Protein AF-A0AAD8XZI6-F1 (afdb_monomer_lite)

Secondary structure (DSSP, 8-state):
--------SSSSSSSSSSSTTSSHHHHHHHHHHHHHHHHHHHHHHHHHHHTTTS------TT-----HHHHHHHHHHHHHHHHHHTT-SSHHHHHHHHHHHHHHH-HHIIIIIHHHHHHHHHHHHHHHHHTT-HHHHHHHHHHHHHHHHHIIIIIS---SS--HHHHHHHHT--HHHHHHHHHTTS----

Organism: NCBI:txid267567

Structure (mmCIF, N/CA/C/O backbone):
data_AF-A0AAD8XZI6-F1
#
_entry.id   AF-A0AAD8XZI6-F1
#
loop_
_atom_site.group_PDB
_atom_site.id
_atom_site.type_symbol
_atom_site.label_atom_id
_atom_site.label_alt_id
_atom_site.label_comp_id
_atom_site.label_asym_id
_atom_site.label_entity_id
_atom_site.label_seq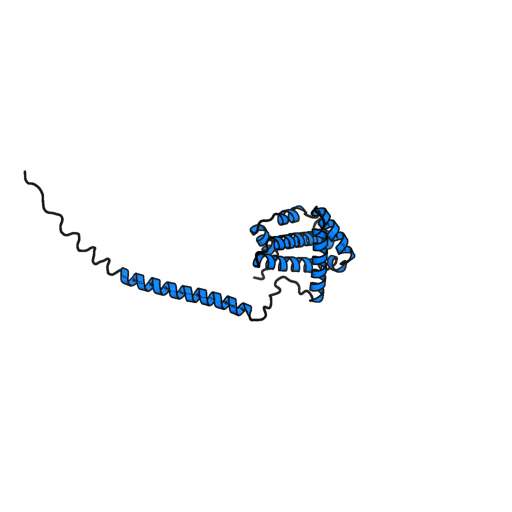_id
_atom_site.pdbx_PDB_ins_code
_atom_site.Cartn_x
_atom_site.Cartn_y
_atom_site.Cartn_z
_atom_site.occupancy
_atom_site.B_iso_or_equiv
_atom_site.auth_seq_id
_atom_site.auth_comp_id
_atom_site.auth_asym_id
_atom_site.auth_atom_id
_atom_site.pdbx_PDB_model_num
ATOM 1 N N . MET A 1 1 ? 65.478 -61.655 -53.669 1.00 42.12 1 MET A N 1
ATOM 2 C CA . MET A 1 1 ? 64.534 -61.055 -52.698 1.00 42.12 1 MET A CA 1
ATOM 3 C C . MET A 1 1 ? 63.296 -60.546 -53.439 1.00 42.12 1 MET A C 1
ATOM 5 O O . MET A 1 1 ? 63.442 -59.610 -54.215 1.00 42.12 1 MET A O 1
ATOM 9 N N . PRO A 1 2 ? 62.110 -61.169 -53.294 1.00 42.59 2 PRO A N 1
ATOM 10 C CA . PRO A 1 2 ? 60.911 -60.796 -54.051 1.00 42.59 2 PRO A CA 1
ATOM 11 C C . PRO A 1 2 ? 60.072 -59.729 -53.325 1.00 42.59 2 PRO A C 1
ATOM 13 O O . PRO A 1 2 ? 59.727 -59.883 -52.154 1.00 42.59 2 PRO A O 1
ATOM 16 N N . SER A 1 3 ? 59.729 -58.653 -54.038 1.00 48.84 3 SER A N 1
ATOM 17 C CA . SER A 1 3 ? 59.005 -57.483 -53.524 1.00 48.84 3 SER A CA 1
ATOM 18 C C . SER A 1 3 ? 57.479 -57.656 -53.610 1.00 48.84 3 SER A C 1
ATOM 20 O O . SER A 1 3 ? 56.924 -57.975 -54.662 1.00 48.84 3 SER A O 1
ATOM 22 N N . ARG A 1 4 ? 56.795 -57.452 -52.475 1.00 50.19 4 ARG A N 1
ATOM 23 C CA . ARG A 1 4 ? 55.344 -57.605 -52.270 1.00 50.19 4 ARG A CA 1
ATOM 24 C C . ARG A 1 4 ? 54.555 -56.433 -52.877 1.00 50.19 4 ARG A C 1
ATOM 26 O O . ARG A 1 4 ? 54.491 -55.355 -52.295 1.00 50.19 4 ARG A O 1
ATOM 33 N N . LYS A 1 5 ? 53.842 -56.665 -53.983 1.00 55.94 5 LYS A N 1
ATOM 34 C CA . LYS A 1 5 ? 52.712 -55.833 -54.445 1.00 55.94 5 LYS A CA 1
ATOM 35 C C . LYS A 1 5 ? 51.570 -56.747 -54.880 1.00 55.94 5 LYS A C 1
ATOM 37 O O . LYS A 1 5 ? 51.722 -57.408 -55.899 1.00 55.94 5 LYS A O 1
ATOM 42 N N . LYS A 1 6 ? 50.464 -56.768 -54.118 1.00 52.91 6 LYS A N 1
ATOM 43 C CA . LYS A 1 6 ? 49.061 -57.066 -54.522 1.00 52.91 6 LYS A CA 1
ATOM 44 C C . LYS A 1 6 ? 48.236 -57.509 -53.301 1.00 52.91 6 LYS A C 1
ATOM 46 O O . LYS A 1 6 ? 48.146 -58.694 -53.024 1.00 52.91 6 LYS A O 1
ATOM 51 N N . ALA A 1 7 ? 47.627 -56.563 -52.581 1.00 51.91 7 ALA A N 1
ATOM 52 C CA . ALA A 1 7 ? 46.513 -56.829 -51.652 1.00 51.91 7 ALA A CA 1
ATOM 53 C C . ALA A 1 7 ? 45.869 -55.508 -51.185 1.00 51.91 7 ALA A C 1
ATOM 55 O O . ALA A 1 7 ? 45.990 -55.122 -50.027 1.00 51.91 7 ALA A O 1
ATOM 56 N N . LYS A 1 8 ? 45.248 -54.734 -52.086 1.00 53.38 8 LYS A N 1
ATOM 57 C CA . LYS A 1 8 ? 44.539 -53.500 -51.677 1.00 53.38 8 LYS A CA 1
ATOM 58 C C . LYS A 1 8 ? 43.379 -53.109 -52.596 1.00 53.38 8 LYS A C 1
ATOM 60 O O . LYS A 1 8 ? 43.144 -51.936 -52.855 1.00 53.38 8 LYS A O 1
ATOM 65 N N . GLY A 1 9 ? 42.638 -54.095 -53.093 1.00 51.28 9 GLY A N 1
ATOM 66 C CA . GLY A 1 9 ? 41.464 -53.859 -53.931 1.00 51.28 9 GLY A CA 1
ATOM 67 C C . GLY A 1 9 ? 40.428 -54.949 -53.727 1.00 51.28 9 GLY A C 1
ATOM 68 O O . GLY A 1 9 ? 40.477 -55.933 -54.449 1.00 51.28 9 GLY A O 1
ATOM 69 N N . ARG A 1 10 ? 39.554 -54.792 -52.719 1.00 52.50 10 ARG A N 1
ATOM 70 C CA . ARG A 1 10 ? 38.243 -55.484 -52.592 1.00 52.50 10 ARG A CA 1
ATOM 71 C C . ARG A 1 10 ? 37.419 -55.129 -51.338 1.00 52.50 10 ARG A C 1
ATOM 73 O O . ARG A 1 10 ? 36.337 -55.665 -51.185 1.00 52.50 10 ARG A O 1
ATOM 80 N N . ALA A 1 11 ? 37.847 -54.186 -50.489 1.00 50.16 11 ALA A N 1
ATOM 81 C CA . ALA A 1 11 ? 37.100 -53.804 -49.274 1.00 50.16 11 ALA A CA 1
ATOM 82 C C . ALA A 1 11 ? 36.341 -52.455 -49.353 1.00 50.16 11 ALA A C 1
ATOM 84 O O . ALA A 1 11 ? 35.849 -51.970 -48.343 1.00 50.16 11 ALA A O 1
ATOM 85 N N . ARG A 1 12 ? 36.244 -51.808 -50.527 1.00 51.59 12 ARG A N 1
ATOM 86 C CA . ARG A 1 12 ? 35.660 -50.449 -50.661 1.00 51.59 12 ARG A CA 1
ATOM 87 C C . ARG A 1 12 ? 34.335 -50.353 -51.432 1.00 51.59 12 ARG A C 1
ATOM 89 O O . ARG A 1 12 ? 33.899 -49.242 -51.707 1.00 51.59 12 ARG A O 1
ATOM 96 N N . ARG A 1 13 ? 33.678 -51.469 -51.770 1.00 50.19 13 ARG A N 1
ATOM 97 C CA . ARG A 1 13 ? 32.396 -51.440 -52.511 1.00 50.19 13 ARG A CA 1
ATOM 98 C C . ARG A 1 13 ? 31.132 -51.784 -51.708 1.00 50.19 13 ARG A C 1
ATOM 100 O O . ARG A 1 13 ? 30.062 -51.501 -52.210 1.00 50.19 13 ARG A O 1
ATOM 107 N N . ALA A 1 14 ? 31.220 -52.253 -50.460 1.00 48.84 14 ALA A N 1
ATOM 108 C CA . ALA A 1 14 ? 30.028 -52.607 -49.664 1.00 48.84 14 ALA A CA 1
ATOM 109 C C . ALA A 1 14 ? 29.541 -51.519 -48.676 1.00 48.84 14 ALA A C 1
ATOM 111 O O . ALA A 1 14 ? 28.465 -51.641 -48.109 1.00 48.84 14 ALA A O 1
ATOM 112 N N . VAL A 1 15 ? 30.296 -50.432 -48.465 1.00 47.88 15 VAL A N 1
ATOM 113 C CA . VAL A 1 15 ? 29.930 -49.375 -47.489 1.00 47.88 15 VAL A CA 1
ATOM 114 C C . VAL A 1 15 ? 29.110 -48.239 -48.124 1.00 47.88 15 VAL A C 1
ATOM 116 O O . VAL A 1 15 ? 28.460 -47.475 -47.416 1.00 47.88 15 VAL A O 1
ATOM 119 N N . LYS A 1 16 ? 29.094 -48.119 -49.460 1.00 49.75 16 LYS A N 1
ATOM 120 C CA . LYS A 1 16 ? 28.373 -47.034 -50.152 1.00 49.75 16 LYS A CA 1
ATOM 121 C C . LYS A 1 16 ? 26.883 -47.311 -50.396 1.00 49.75 16 LYS A C 1
ATOM 123 O O . LYS A 1 16 ? 26.133 -46.351 -50.492 1.00 49.75 16 LYS A O 1
ATOM 128 N N . GLU A 1 17 ? 26.436 -48.566 -50.415 1.00 44.81 17 GLU A N 1
ATOM 129 C CA . GLU A 1 17 ? 25.013 -48.897 -50.636 1.00 44.81 17 GLU A CA 1
ATOM 130 C C . GLU A 1 17 ? 24.173 -48.930 -49.347 1.00 44.81 17 GLU A C 1
ATOM 132 O O . GLU A 1 17 ? 22.955 -48.803 -49.407 1.00 44.81 17 GLU A O 1
ATOM 137 N N . ALA A 1 18 ? 24.797 -48.987 -48.164 1.00 47.28 18 ALA A N 1
ATOM 138 C CA . ALA A 1 18 ? 24.087 -48.901 -46.881 1.00 47.28 18 ALA A CA 1
ATOM 139 C C . ALA A 1 18 ? 23.805 -47.455 -46.415 1.00 47.28 18 ALA A C 1
ATOM 141 O O . ALA A 1 18 ? 23.049 -47.258 -45.466 1.00 47.28 18 ALA A O 1
ATOM 142 N N . LYS A 1 19 ? 24.395 -46.437 -47.063 1.00 47.44 19 LYS A N 1
ATOM 143 C CA . LYS A 1 19 ? 24.161 -45.018 -46.727 1.00 47.44 19 LYS A CA 1
ATOM 144 C C . LYS A 1 19 ? 23.029 -44.360 -47.521 1.00 47.44 19 LYS A C 1
ATOM 146 O O . LYS A 1 19 ? 22.446 -43.414 -47.017 1.00 47.44 19 LYS A O 1
ATOM 151 N N . ALA A 1 20 ? 22.658 -44.890 -48.686 1.00 45.12 20 ALA A N 1
ATOM 152 C CA . ALA A 1 20 ? 21.605 -44.301 -49.521 1.00 45.12 20 ALA A CA 1
ATOM 153 C C . ALA A 1 20 ? 20.168 -44.655 -49.078 1.00 45.12 20 ALA A C 1
ATOM 155 O O . ALA A 1 20 ? 19.227 -44.026 -49.534 1.00 45.12 20 ALA A O 1
ATOM 156 N N . LYS A 1 21 ? 19.978 -45.628 -48.172 1.00 44.94 21 LYS A N 1
ATOM 157 C CA . LYS A 1 21 ? 18.647 -46.010 -47.647 1.00 44.94 21 LYS A CA 1
ATOM 158 C C . LYS A 1 21 ? 18.281 -45.388 -46.292 1.00 44.94 21 LYS A C 1
ATOM 160 O O . LYS A 1 21 ? 17.228 -45.703 -45.758 1.00 44.94 21 LYS A O 1
ATOM 165 N N . LYS A 1 22 ? 19.139 -44.542 -45.706 1.00 42.78 22 LYS A N 1
ATOM 166 C CA . LYS A 1 22 ? 18.869 -43.868 -44.417 1.00 42.78 22 LYS A CA 1
ATOM 167 C C . LYS A 1 22 ? 18.558 -42.373 -44.534 1.00 42.78 22 LYS A C 1
ATOM 169 O O . LYS A 1 22 ? 18.168 -41.779 -43.538 1.00 42.78 22 LYS A O 1
ATOM 174 N N . GLU A 1 23 ? 18.724 -41.771 -45.711 1.00 41.78 23 GLU A N 1
ATOM 175 C CA . GLU A 1 23 ? 18.473 -40.334 -45.911 1.00 41.78 23 GLU A CA 1
ATOM 176 C C . GLU A 1 23 ? 17.043 -40.019 -46.377 1.00 41.78 23 GLU A C 1
ATOM 178 O O . GLU A 1 23 ? 16.564 -38.920 -46.116 1.00 41.78 23 GLU A O 1
ATOM 183 N N . GLU A 1 24 ? 16.310 -40.976 -46.958 1.00 42.81 24 GLU A N 1
ATOM 184 C CA . GLU A 1 24 ? 14.906 -40.760 -47.356 1.00 42.81 24 GLU A CA 1
ATOM 185 C C . GLU A 1 24 ? 13.929 -40.758 -46.167 1.00 42.81 24 GLU A C 1
ATOM 187 O O . GLU A 1 24 ? 12.954 -40.018 -46.190 1.00 42.81 24 GLU A O 1
ATOM 192 N N . ASP A 1 25 ? 14.224 -41.491 -45.089 1.00 41.84 25 ASP A N 1
ATOM 193 C CA . ASP A 1 25 ? 13.371 -41.539 -43.884 1.00 41.84 25 ASP A CA 1
ATOM 194 C C . ASP A 1 25 ? 13.609 -40.356 -42.925 1.00 41.84 25 ASP A C 1
ATOM 196 O O . ASP A 1 25 ? 12.802 -40.078 -42.041 1.00 41.84 25 ASP A O 1
ATOM 200 N N . SER A 1 26 ? 14.723 -39.631 -43.079 1.00 43.28 26 SER A N 1
ATOM 201 C CA . SER A 1 26 ? 15.054 -38.486 -42.221 1.00 43.28 26 SER A CA 1
ATOM 202 C C . SER A 1 26 ? 14.401 -37.188 -42.695 1.00 43.28 26 SER A C 1
ATOM 204 O O . SER A 1 26 ? 14.163 -36.302 -41.876 1.00 43.28 26 SER A O 1
ATOM 206 N N . HIS A 1 27 ? 14.130 -37.040 -43.994 1.00 44.12 27 HIS A N 1
ATOM 207 C CA . HIS A 1 27 ? 13.624 -35.778 -44.540 1.00 44.12 27 HIS A CA 1
ATOM 208 C C . HIS A 1 27 ? 12.107 -35.615 -44.362 1.00 44.12 27 HIS A C 1
ATOM 210 O O . HIS A 1 27 ? 11.623 -34.500 -44.167 1.00 44.12 27 HIS A O 1
ATOM 216 N N . THR A 1 28 ? 11.361 -36.720 -44.338 1.00 43.47 28 THR A N 1
ATOM 217 C CA . THR A 1 28 ? 9.909 -36.756 -44.092 1.00 43.47 28 THR A CA 1
ATOM 218 C C . THR A 1 28 ? 9.550 -36.507 -42.625 1.00 43.47 28 THR A C 1
ATOM 220 O O . THR A 1 28 ? 8.516 -35.906 -42.341 1.00 43.47 28 THR A O 1
ATOM 223 N N . VAL A 1 29 ? 10.405 -36.914 -41.680 1.00 46.34 29 VAL A N 1
ATOM 224 C CA . VAL A 1 29 ? 10.152 -36.744 -40.236 1.00 46.34 29 VAL A CA 1
ATOM 225 C C . VAL A 1 29 ? 10.380 -35.298 -39.778 1.00 46.34 29 VAL A C 1
ATOM 227 O O . VAL A 1 29 ? 9.642 -34.809 -38.926 1.00 46.34 29 VAL A O 1
ATOM 230 N N . VAL A 1 30 ? 11.342 -34.580 -40.371 1.00 45.47 30 VAL A N 1
ATOM 231 C CA . VAL A 1 30 ? 11.613 -33.168 -40.033 1.00 45.47 30 VAL A CA 1
ATOM 232 C C . VAL A 1 30 ? 10.508 -32.247 -40.566 1.00 45.47 30 VAL A C 1
ATOM 234 O O . VAL A 1 30 ? 10.024 -31.394 -39.828 1.00 45.47 30 VAL A O 1
ATOM 237 N N . ALA A 1 31 ? 10.011 -32.481 -41.786 1.00 46.38 31 ALA A N 1
ATOM 238 C CA . ALA A 1 31 ? 8.909 -31.695 -42.352 1.00 46.38 31 ALA A CA 1
ATOM 239 C C . ALA A 1 31 ? 7.576 -31.877 -41.589 1.00 46.38 31 ALA A C 1
ATOM 241 O O . ALA A 1 31 ? 6.784 -30.943 -41.481 1.00 46.38 31 ALA A O 1
ATOM 242 N N . ALA A 1 32 ? 7.333 -33.065 -41.021 1.00 47.75 32 ALA A N 1
ATOM 243 C CA . ALA A 1 32 ? 6.137 -33.343 -40.222 1.00 47.75 32 ALA A CA 1
ATOM 244 C C . ALA A 1 32 ? 6.206 -32.787 -38.783 1.00 47.75 32 ALA A C 1
ATOM 246 O O . ALA A 1 32 ? 5.164 -32.607 -38.146 1.00 47.75 32 ALA A O 1
ATOM 247 N N . ALA A 1 33 ? 7.408 -32.532 -38.255 1.00 47.66 33 ALA A N 1
ATOM 248 C CA . ALA A 1 33 ? 7.602 -31.956 -36.925 1.00 47.66 33 ALA A CA 1
ATOM 249 C C . ALA A 1 33 ? 7.381 -30.432 -36.919 1.00 47.66 33 ALA A C 1
ATOM 251 O O . ALA A 1 33 ? 6.687 -29.938 -36.029 1.00 47.66 33 ALA A O 1
ATOM 252 N N . ASP A 1 34 ? 7.863 -29.718 -37.943 1.00 45.72 34 ASP A N 1
ATOM 253 C CA . ASP A 1 34 ? 7.672 -28.263 -38.073 1.00 45.72 34 ASP A CA 1
ATOM 254 C C . ASP A 1 34 ? 6.189 -27.881 -38.230 1.00 45.72 34 ASP A C 1
ATOM 256 O O . ASP A 1 34 ? 5.693 -26.997 -37.530 1.00 45.72 34 ASP A O 1
ATOM 260 N N . GLN A 1 35 ? 5.420 -28.627 -39.035 1.00 50.88 35 GLN A N 1
ATOM 261 C CA . GLN A 1 35 ? 3.983 -28.359 -39.217 1.00 50.88 35 GLN A CA 1
ATOM 262 C C . GLN A 1 35 ? 3.148 -28.549 -37.939 1.00 50.88 35 GLN A C 1
ATOM 264 O O . GLN A 1 35 ? 2.106 -27.913 -37.772 1.00 50.88 35 GLN A O 1
ATOM 269 N N . ARG A 1 36 ? 3.578 -29.415 -37.011 1.00 51.44 36 ARG A N 1
ATOM 270 C CA . ARG A 1 36 ? 2.882 -29.604 -35.724 1.00 51.44 36 ARG A CA 1
ATOM 271 C C . ARG A 1 36 ? 3.198 -28.498 -34.722 1.00 51.44 36 ARG A C 1
ATOM 273 O O . ARG A 1 36 ? 2.378 -28.231 -33.843 1.00 51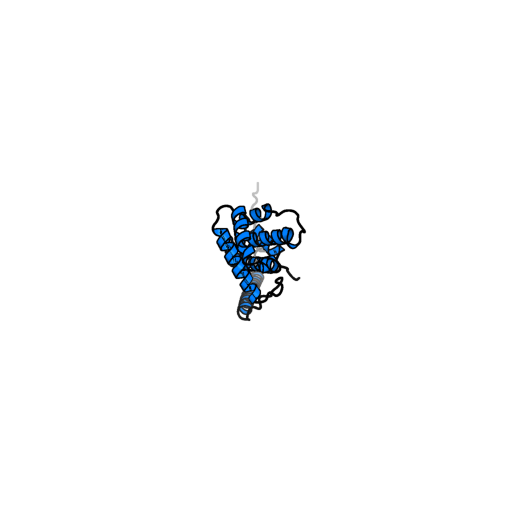.44 36 ARG A O 1
ATOM 280 N N . GLN A 1 37 ? 4.364 -27.869 -34.839 1.00 51.62 37 GLN A N 1
ATOM 281 C CA . GLN A 1 37 ? 4.794 -26.819 -33.926 1.00 51.62 37 GLN A CA 1
ATOM 282 C C . GLN A 1 37 ? 4.183 -25.460 -34.302 1.00 51.62 37 GLN A C 1
ATOM 284 O O . GLN A 1 37 ? 3.742 -24.735 -33.410 1.00 51.62 37 GLN A O 1
ATOM 289 N N . GLU A 1 38 ? 4.033 -25.164 -35.598 1.00 50.28 38 GLU A N 1
ATOM 290 C CA . GLU A 1 38 ? 3.339 -23.957 -36.076 1.00 50.28 38 GLU A CA 1
ATOM 291 C C . GLU A 1 38 ? 1.852 -23.957 -35.697 1.00 50.28 38 GLU A C 1
ATOM 293 O O . GLU A 1 38 ? 1.377 -22.995 -35.096 1.00 50.28 38 GLU A O 1
ATOM 298 N N . GLY A 1 39 ? 1.144 -25.078 -35.891 1.00 55.47 39 GLY A N 1
ATOM 299 C CA . GLY A 1 39 ? -0.253 -25.202 -35.453 1.00 55.47 39 GLY A CA 1
ATOM 300 C C . GLY A 1 39 ? -0.432 -25.047 -33.935 1.00 55.47 39 GLY A C 1
ATOM 301 O O . GLY A 1 39 ? -1.462 -24.554 -33.477 1.00 55.47 39 GLY A O 1
ATOM 302 N N . SER A 1 40 ? 0.581 -25.413 -33.139 1.00 58.84 40 SER A N 1
ATOM 303 C CA . SER A 1 40 ? 0.585 -25.202 -31.686 1.00 58.84 40 SER A CA 1
ATOM 304 C C . SER A 1 40 ? 0.794 -23.734 -31.313 1.00 58.84 40 SER A C 1
ATOM 306 O O . SER A 1 40 ? 0.155 -23.262 -30.373 1.00 58.84 40 SER A O 1
ATOM 308 N N . LEU A 1 41 ? 1.678 -23.019 -32.016 1.00 55.84 41 LEU A N 1
ATOM 309 C CA . LEU A 1 41 ? 1.998 -21.617 -31.738 1.00 55.84 41 LEU A CA 1
ATOM 310 C C . LEU A 1 41 ? 0.854 -20.692 -32.169 1.00 55.84 41 LEU A C 1
ATOM 312 O O . LEU A 1 41 ? 0.453 -19.797 -31.428 1.00 55.84 41 LEU A O 1
ATOM 316 N N . GLU A 1 42 ? 0.269 -20.966 -33.331 1.00 59.06 42 GLU A N 1
ATOM 317 C CA . GLU A 1 42 ? -0.837 -20.202 -33.902 1.00 59.06 42 GLU A CA 1
ATOM 318 C C . GLU A 1 42 ? -2.131 -20.418 -33.101 1.00 59.06 42 GLU A C 1
ATOM 320 O O . GLU A 1 42 ? -2.827 -19.458 -32.761 1.00 59.06 42 GLU A O 1
ATOM 325 N N . ALA A 1 43 ? -2.388 -21.653 -32.647 1.00 59.81 43 ALA A N 1
ATOM 326 C CA . ALA A 1 43 ? -3.455 -21.934 -31.687 1.00 59.81 43 ALA A CA 1
ATOM 327 C C . ALA A 1 43 ? -3.204 -21.280 -30.313 1.00 59.81 43 ALA A C 1
ATOM 329 O O . ALA A 1 43 ? -4.162 -20.887 -29.641 1.00 59.81 43 ALA A O 1
ATOM 330 N N . GLN A 1 44 ? -1.946 -21.131 -29.877 1.00 59.50 44 GLN A N 1
ATOM 331 C CA . GLN A 1 44 ? -1.603 -20.383 -28.659 1.00 59.50 44 GLN A CA 1
ATOM 332 C C . GLN A 1 44 ? -1.874 -18.884 -28.829 1.00 59.50 44 GLN A C 1
ATOM 334 O O . GLN A 1 44 ? -2.497 -18.271 -27.962 1.00 59.50 44 GLN A O 1
ATOM 339 N N . MET A 1 45 ? -1.481 -18.300 -29.964 1.00 58.88 45 MET A N 1
ATOM 340 C CA . MET A 1 45 ? -1.734 -16.892 -30.278 1.00 58.88 45 MET A CA 1
ATOM 341 C C . MET A 1 45 ? -3.233 -16.587 -30.393 1.00 58.88 45 MET A C 1
ATOM 343 O O . MET A 1 45 ? -3.696 -15.587 -29.842 1.00 58.88 45 MET A O 1
ATOM 347 N N . GLN A 1 46 ? -4.017 -17.472 -31.015 1.00 60.16 46 GLN A N 1
ATOM 348 C CA . GLN A 1 46 ? -5.473 -17.320 -31.103 1.00 60.16 46 GLN A CA 1
ATOM 349 C C . GLN A 1 46 ? -6.158 -17.424 -29.731 1.00 60.16 46 GLN A C 1
ATOM 351 O O . GLN A 1 46 ? -7.069 -16.646 -29.443 1.00 60.16 46 GLN A O 1
ATOM 356 N N . ARG A 1 47 ? -5.684 -18.295 -28.825 1.00 57.09 47 ARG A N 1
ATOM 357 C CA . ARG A 1 47 ? -6.179 -18.328 -27.432 1.00 57.09 47 ARG A CA 1
ATOM 358 C C . ARG A 1 47 ? -5.904 -17.025 -26.678 1.00 57.09 47 ARG A C 1
ATOM 360 O O . ARG A 1 47 ? -6.730 -16.616 -25.865 1.00 57.09 47 ARG A O 1
ATOM 367 N N . HIS A 1 48 ? -4.783 -16.355 -26.948 1.00 52.72 48 HIS A N 1
ATOM 368 C CA . HIS A 1 48 ? -4.489 -15.054 -26.341 1.00 52.72 48 HIS A CA 1
ATOM 369 C C . HIS A 1 48 ? -5.403 -13.934 -26.862 1.00 52.72 48 HIS A C 1
ATOM 371 O O . HIS A 1 48 ? -5.771 -13.055 -26.085 1.00 52.72 48 HIS A O 1
ATOM 377 N N . GLN A 1 49 ? -5.816 -13.985 -28.133 1.00 53.97 49 GLN A N 1
ATOM 378 C CA . GLN A 1 49 ? -6.695 -12.972 -28.732 1.00 53.97 49 GLN A CA 1
ATOM 379 C C . GLN A 1 49 ? -8.169 -13.132 -28.330 1.00 53.97 49 GLN A C 1
ATOM 381 O O . GLN A 1 49 ? -8.839 -12.134 -28.075 1.00 53.97 49 GLN A O 1
ATOM 386 N N . ILE A 1 50 ? -8.675 -14.363 -28.192 1.00 52.25 50 ILE A N 1
ATOM 387 C CA . ILE A 1 50 ? -10.078 -14.601 -27.797 1.00 52.25 50 ILE A CA 1
ATOM 388 C C . ILE A 1 50 ? -10.348 -14.110 -26.360 1.00 52.25 50 ILE A C 1
ATOM 390 O O . ILE A 1 50 ? -11.405 -13.545 -26.087 1.00 52.25 50 ILE A O 1
ATOM 394 N N . ASN A 1 51 ? -9.360 -14.201 -25.464 1.00 50.12 51 ASN A N 1
ATOM 395 C CA . ASN A 1 51 ? -9.462 -13.685 -24.092 1.00 50.12 51 ASN A CA 1
ATOM 396 C C . ASN A 1 51 ? -9.424 -12.147 -23.985 1.00 50.12 51 ASN A C 1
ATOM 398 O O . ASN A 1 51 ? -9.648 -11.612 -22.899 1.00 50.12 51 ASN A O 1
ATOM 402 N N . ALA A 1 52 ? -9.117 -11.431 -25.072 1.00 52.09 52 ALA A N 1
ATOM 403 C CA . ALA A 1 52 ? -9.059 -9.971 -25.079 1.00 52.09 52 ALA A CA 1
ATOM 404 C C . ALA A 1 52 ? -10.412 -9.306 -25.401 1.00 52.09 52 ALA A C 1
ATOM 406 O O . ALA A 1 52 ? -10.561 -8.116 -25.134 1.00 52.09 52 ALA A O 1
ATOM 407 N N . ILE A 1 53 ? -11.379 -10.046 -25.968 1.00 50.91 53 ILE A N 1
ATOM 408 C CA . ILE A 1 53 ? -12.601 -9.468 -26.568 1.00 50.91 53 ILE A CA 1
ATOM 409 C C . ILE A 1 53 ? -13.863 -9.740 -25.738 1.00 50.91 53 ILE A C 1
ATOM 411 O O . ILE A 1 53 ? -14.765 -8.905 -25.707 1.00 50.91 53 ILE A O 1
ATOM 415 N N . THR A 1 54 ? -13.943 -10.850 -25.002 1.00 47.31 54 THR A N 1
ATOM 416 C CA . THR A 1 54 ? -14.953 -10.971 -23.941 1.00 47.31 54 THR A CA 1
ATOM 417 C C . THR A 1 54 ? -14.590 -10.006 -22.830 1.00 47.31 54 THR A C 1
ATOM 419 O O . THR A 1 54 ? -13.494 -10.137 -22.287 1.00 47.31 54 THR A O 1
ATOM 422 N N . GLU A 1 55 ? -15.494 -9.070 -22.508 1.00 51.22 55 GLU A N 1
ATOM 423 C CA . GLU A 1 55 ? -15.445 -8.206 -21.324 1.00 51.22 55 GLU A CA 1
ATOM 424 C C . GLU A 1 55 ? -14.736 -8.946 -20.201 1.00 51.22 55 GLU A C 1
ATOM 426 O O . GLU A 1 55 ? -15.256 -9.918 -19.643 1.00 51.22 55 GLU A O 1
ATOM 431 N N . LYS A 1 56 ? -13.479 -8.560 -19.978 1.00 52.59 56 LYS A N 1
ATOM 432 C CA . LYS A 1 56 ? -12.581 -9.238 -19.063 1.00 52.59 56 LYS A CA 1
ATOM 433 C C . LYS A 1 56 ? -13.217 -9.072 -17.695 1.00 52.59 56 LYS A C 1
ATOM 435 O O . LYS A 1 56 ? -13.011 -8.061 -17.030 1.00 52.59 56 LYS A O 1
ATOM 440 N N . LYS A 1 57 ? -14.012 -10.060 -17.273 1.00 50.66 57 LYS A N 1
ATOM 441 C CA . LYS A 1 57 ? -14.283 -10.321 -15.866 1.00 50.66 57 LYS A CA 1
ATOM 442 C C . LYS A 1 57 ? -12.911 -10.606 -15.282 1.00 50.66 57 LYS A C 1
ATOM 444 O O . LYS A 1 57 ? -12.465 -11.751 -15.253 1.00 50.66 57 LYS A O 1
ATOM 449 N N . CYS A 1 58 ? -12.199 -9.535 -14.931 1.00 54.03 58 CYS A N 1
ATOM 450 C CA . CYS A 1 58 ? -11.027 -9.582 -14.091 1.00 54.03 58 CYS A CA 1
ATOM 451 C C . CYS A 1 58 ? -11.508 -10.332 -12.870 1.00 54.03 58 CYS A C 1
ATOM 453 O O . CYS A 1 58 ? -12.339 -9.845 -12.105 1.00 54.03 58 CYS A O 1
ATOM 455 N N . CYS A 1 59 ? -11.109 -11.589 -12.791 1.00 58.94 59 CYS A N 1
ATOM 456 C CA . CYS A 1 59 ? -11.410 -12.391 -11.643 1.00 58.94 59 CYS A CA 1
ATOM 457 C C . CYS A 1 59 ? -10.850 -11.629 -10.438 1.00 58.94 59 CYS A C 1
ATOM 459 O O . CYS A 1 59 ? -9.652 -11.362 -10.372 1.00 58.94 59 CYS A O 1
ATOM 461 N N . LEU A 1 60 ? -11.735 -11.209 -9.529 1.00 55.22 60 LEU A N 1
ATOM 462 C CA . LEU A 1 60 ? -11.397 -10.502 -8.289 1.00 55.22 60 LEU A CA 1
ATOM 463 C C . LEU A 1 60 ? -10.762 -11.483 -7.289 1.00 55.22 60 LEU A C 1
ATOM 465 O O . LEU A 1 60 ? -11.136 -11.538 -6.121 1.00 55.22 60 LEU A O 1
ATOM 469 N N . HIS A 1 61 ? -9.852 -12.338 -7.759 1.00 60.91 61 HIS A N 1
ATOM 470 C CA . HIS A 1 61 ? -9.206 -13.335 -6.924 1.00 60.91 61 HIS A CA 1
ATOM 471 C C . HIS A 1 61 ? -8.388 -12.614 -5.852 1.00 60.91 61 HIS A C 1
ATOM 473 O O . HIS A 1 61 ? -7.451 -11.877 -6.155 1.00 60.91 61 HIS A O 1
ATOM 479 N N . GLY A 1 62 ? -8.786 -12.808 -4.595 1.00 55.03 62 GLY A N 1
ATOM 480 C CA . GLY A 1 62 ? -8.129 -12.218 -3.433 1.00 55.03 62 GLY A CA 1
ATOM 481 C C . GLY A 1 62 ? -8.481 -10.770 -3.112 1.00 55.03 62 GLY A C 1
ATOM 482 O O . GLY A 1 62 ? -7.918 -10.224 -2.165 1.00 55.03 62 GLY A O 1
ATOM 483 N N . ILE A 1 63 ? -9.411 -10.157 -3.845 1.00 59.31 63 ILE A N 1
ATOM 484 C CA . ILE A 1 63 ? -9.959 -8.847 -3.493 1.00 59.31 63 ILE A CA 1
ATOM 485 C C . ILE A 1 63 ? -11.296 -9.115 -2.807 1.00 59.31 63 ILE A C 1
ATOM 487 O O . ILE A 1 63 ? -12.225 -9.629 -3.433 1.00 59.31 63 ILE A O 1
ATOM 491 N N . ALA A 1 64 ? -11.399 -8.810 -1.509 1.00 61.62 64 ALA A N 1
ATOM 492 C CA . ALA A 1 64 ? -12.704 -8.775 -0.849 1.00 61.62 64 ALA A CA 1
ATOM 493 C C . ALA A 1 64 ? -13.618 -7.857 -1.677 1.00 61.62 64 ALA A C 1
ATOM 495 O O . ALA A 1 64 ? -13.139 -6.812 -2.101 1.00 61.62 64 ALA A O 1
ATOM 496 N N . PRO A 1 65 ? -14.876 -8.217 -1.973 1.00 68.06 65 PRO A N 1
ATOM 497 C CA . PRO A 1 65 ? -15.729 -7.396 -2.825 1.00 68.06 65 PRO A CA 1
ATOM 498 C C . PRO A 1 65 ? -15.862 -5.987 -2.232 1.00 68.06 65 PRO A C 1
ATOM 500 O O . PRO A 1 65 ? -16.562 -5.777 -1.245 1.00 68.06 65 PRO A O 1
ATOM 503 N N . VAL A 1 66 ? -15.143 -5.032 -2.824 1.00 76.94 66 VAL A N 1
ATOM 504 C CA . VAL A 1 66 ? -15.145 -3.623 -2.432 1.00 76.94 66 VAL A CA 1
ATOM 505 C C . VAL A 1 66 ? -16.206 -2.919 -3.270 1.00 76.94 66 VAL A C 1
ATOM 507 O O . VAL A 1 66 ? -16.261 -3.104 -4.489 1.00 76.94 66 VAL A O 1
ATOM 510 N N . SER A 1 67 ? -17.070 -2.122 -2.639 1.00 87.12 67 SER A N 1
ATOM 511 C CA . SER A 1 67 ? -18.058 -1.347 -3.392 1.00 87.12 67 SER A CA 1
ATOM 512 C C . SER A 1 67 ? -17.351 -0.339 -4.317 1.00 87.12 67 SER A C 1
ATOM 514 O O . SER A 1 67 ? -16.290 0.176 -3.958 1.00 87.12 67 SER A O 1
ATOM 516 N N . PRO A 1 68 ? -17.912 0.014 -5.489 1.00 88.50 68 PRO A N 1
ATOM 517 C CA . PRO A 1 68 ? -17.296 1.012 -6.369 1.00 88.50 68 PRO A CA 1
ATOM 518 C C . PRO A 1 68 ? -17.023 2.358 -5.674 1.00 88.50 68 PRO A C 1
ATOM 520 O O . PRO A 1 68 ? -16.011 3.006 -5.941 1.00 88.50 68 PRO A O 1
ATOM 523 N N . SER A 1 69 ? -17.893 2.762 -4.743 1.00 90.62 69 SER A N 1
ATOM 524 C CA . SER A 1 69 ? -17.692 3.943 -3.895 1.00 90.62 69 SER A CA 1
ATOM 525 C C . SER A 1 69 ? -16.484 3.807 -2.972 1.00 90.62 69 SER A C 1
ATOM 527 O O . SER A 1 69 ? -15.716 4.756 -2.832 1.00 90.62 69 SER A O 1
ATOM 529 N N . ASP A 1 70 ? -16.281 2.635 -2.373 1.00 91.38 70 ASP A N 1
ATOM 530 C CA . ASP A 1 70 ? -15.138 2.391 -1.494 1.00 91.38 70 ASP A CA 1
ATOM 531 C C . ASP A 1 70 ? -13.823 2.363 -2.272 1.00 91.38 70 ASP A C 1
ATOM 533 O O . ASP A 1 70 ? -12.832 2.906 -1.787 1.00 91.38 70 ASP A O 1
ATOM 537 N N . VAL A 1 71 ? -13.816 1.813 -3.494 1.00 92.12 71 VAL A N 1
ATOM 538 C CA . VAL A 1 71 ? -12.642 1.862 -4.382 1.00 92.12 71 VAL A CA 1
ATOM 539 C C . VAL A 1 71 ? -12.255 3.310 -4.672 1.00 92.12 71 VAL A C 1
ATOM 541 O O . VAL A 1 71 ? -11.084 3.663 -4.558 1.00 92.12 71 VAL A O 1
ATOM 544 N N . LYS A 1 72 ? -13.233 4.170 -4.985 1.00 95.62 72 LYS A N 1
ATOM 545 C CA . LYS A 1 72 ? -12.977 5.596 -5.222 1.00 95.62 72 LYS A CA 1
ATOM 546 C C . LYS A 1 72 ? -12.358 6.271 -3.994 1.00 95.62 72 LYS A C 1
ATOM 548 O O . LYS A 1 72 ? -11.327 6.917 -4.129 1.00 95.62 72 LYS A O 1
ATOM 553 N N . ILE A 1 73 ? -12.933 6.064 -2.807 1.00 96.75 73 ILE A N 1
ATOM 554 C CA . ILE A 1 73 ? -12.409 6.635 -1.553 1.00 96.75 73 ILE A CA 1
ATOM 555 C C . ILE A 1 73 ? -10.980 6.146 -1.278 1.00 96.75 73 ILE A C 1
ATOM 557 O O . ILE A 1 73 ? -10.125 6.935 -0.883 1.00 96.75 73 ILE A O 1
ATOM 561 N N . CYS A 1 74 ? -10.700 4.858 -1.499 1.00 96.69 74 CYS A N 1
ATOM 562 C CA . CYS A 1 74 ? -9.356 4.309 -1.320 1.00 96.69 74 CYS A CA 1
ATOM 563 C C . CYS A 1 74 ? -8.354 4.911 -2.316 1.00 96.69 74 CYS A C 1
ATOM 565 O O . CYS A 1 74 ? -7.233 5.222 -1.926 1.00 96.69 74 CYS A O 1
ATOM 567 N N . ASN A 1 75 ? -8.750 5.110 -3.575 1.00 96.56 75 ASN A N 1
ATOM 568 C CA . ASN A 1 75 ? -7.900 5.742 -4.584 1.00 96.56 75 ASN A CA 1
ATOM 569 C C . ASN A 1 75 ? -7.616 7.212 -4.259 1.00 96.56 75 ASN A C 1
ATOM 571 O O . ASN A 1 75 ? -6.464 7.637 -4.341 1.00 96.56 75 ASN A O 1
ATOM 575 N N . ASP A 1 76 ? -8.631 7.969 -3.836 1.00 97.94 76 ASP A N 1
ATOM 576 C CA . ASP A 1 76 ? -8.470 9.364 -3.412 1.00 97.94 76 ASP A CA 1
ATOM 577 C C . ASP A 1 76 ? -7.501 9.454 -2.218 1.00 97.94 76 ASP A C 1
ATOM 579 O O . ASP A 1 76 ? -6.552 10.244 -2.236 1.00 97.94 76 ASP A O 1
ATOM 583 N N . PHE A 1 77 ? -7.656 8.557 -1.236 1.00 98.38 77 PHE A N 1
ATOM 584 C CA . PHE A 1 77 ? -6.724 8.401 -0.118 1.00 98.38 77 PHE A CA 1
ATOM 585 C C . PHE A 1 77 ? -5.290 8.095 -0.583 1.00 98.38 77 PHE A C 1
ATOM 587 O O . PHE A 1 77 ? -4.355 8.777 -0.162 1.00 98.38 77 PHE A O 1
ATOM 594 N N . ILE A 1 78 ? -5.095 7.100 -1.460 1.00 98.25 78 ILE A N 1
ATOM 595 C CA . ILE A 1 78 ? -3.769 6.705 -1.970 1.00 98.25 78 ILE A CA 1
ATOM 596 C C . ILE A 1 78 ? -3.105 7.877 -2.697 1.00 98.25 78 ILE A C 1
ATOM 598 O O . ILE A 1 78 ? -1.936 8.173 -2.447 1.00 98.25 78 ILE A O 1
ATOM 602 N N . HIS A 1 79 ? -3.836 8.575 -3.567 1.00 97.56 79 HIS A N 1
ATOM 603 C CA . HIS A 1 79 ? -3.314 9.732 -4.292 1.00 97.56 79 HIS A CA 1
ATOM 604 C C . HIS A 1 79 ? -2.903 10.861 -3.350 1.00 97.56 79 HIS A C 1
ATOM 606 O O . HIS A 1 79 ? -1.813 11.416 -3.500 1.00 97.56 79 HIS A O 1
ATOM 612 N N . LYS A 1 80 ? -3.734 11.173 -2.348 1.00 97.81 80 LYS A N 1
ATOM 613 C CA . LYS A 1 80 ? -3.405 12.173 -1.328 1.00 97.81 80 LYS A CA 1
ATOM 614 C C . LYS A 1 80 ? -2.157 11.773 -0.542 1.00 97.81 80 LYS A C 1
ATOM 616 O O . LYS A 1 80 ? -1.276 12.606 -0.336 1.00 97.81 80 LYS A O 1
ATOM 621 N N . PHE A 1 81 ? -2.062 10.504 -0.147 1.00 98.00 81 PHE A N 1
ATOM 622 C CA . PHE A 1 81 ? -0.912 9.973 0.577 1.00 98.00 81 PHE A CA 1
ATOM 623 C C . PHE A 1 81 ? 0.374 10.115 -0.244 1.00 98.00 81 PHE A C 1
ATOM 625 O O . PHE A 1 81 ? 1.363 10.651 0.251 1.00 98.00 81 PHE A O 1
ATOM 632 N N . ILE A 1 82 ? 0.347 9.699 -1.515 1.00 96.88 82 ILE A N 1
ATOM 633 C CA . ILE A 1 82 ? 1.490 9.805 -2.432 1.00 96.88 82 ILE A CA 1
ATOM 634 C C . ILE A 1 82 ? 1.892 11.266 -2.642 1.00 96.88 82 ILE A C 1
ATOM 636 O O . ILE A 1 82 ? 3.081 11.569 -2.597 1.00 96.88 82 ILE A O 1
ATOM 640 N N . ALA A 1 83 ? 0.931 12.176 -2.827 1.00 96.31 83 ALA A N 1
ATOM 641 C CA . ALA A 1 83 ? 1.223 13.593 -3.033 1.00 96.31 83 ALA A CA 1
ATOM 642 C C . ALA A 1 83 ? 2.054 14.176 -1.878 1.00 96.31 83 ALA A C 1
ATOM 644 O O . ALA A 1 83 ? 3.067 14.833 -2.120 1.00 96.31 83 ALA A O 1
ATOM 645 N N . VAL A 1 84 ? 1.679 13.871 -0.630 1.00 95.25 84 VAL A N 1
ATOM 646 C CA . VAL A 1 84 ? 2.437 14.300 0.555 1.00 95.25 84 VAL A CA 1
ATOM 647 C C . VAL A 1 84 ? 3.778 13.573 0.638 1.00 95.25 84 VAL A C 1
ATOM 649 O O . VAL A 1 84 ? 4.802 14.222 0.844 1.00 95.25 84 VAL A O 1
ATOM 652 N N . LEU A 1 85 ? 3.799 12.258 0.400 1.00 93.00 85 LEU A N 1
ATOM 653 C CA . LEU A 1 85 ? 5.020 11.450 0.446 1.00 93.00 85 LEU A CA 1
ATOM 654 C C . LEU A 1 85 ? 6.101 11.996 -0.501 1.00 93.00 85 LEU A C 1
ATOM 656 O O . LEU A 1 85 ? 7.265 12.080 -0.134 1.00 93.00 85 LEU A O 1
ATOM 660 N N . THR A 1 86 ? 5.714 12.417 -1.707 1.00 91.69 86 THR A N 1
ATOM 661 C CA . THR A 1 86 ? 6.652 12.924 -2.723 1.00 91.69 86 THR A CA 1
ATOM 662 C C . THR A 1 86 ? 7.154 14.350 -2.486 1.00 91.69 86 THR A C 1
ATOM 664 O O . THR A 1 86 ? 8.026 14.806 -3.219 1.00 91.69 86 THR A O 1
ATOM 667 N N . SER A 1 87 ? 6.622 15.064 -1.490 1.00 85.62 87 SER A N 1
ATOM 668 C CA . SER A 1 87 ? 7.020 16.447 -1.185 1.00 85.62 87 SER A CA 1
ATOM 669 C C . SER A 1 87 ? 8.167 16.575 -0.176 1.00 85.62 87 SER A C 1
ATOM 671 O O . SER A 1 87 ? 8.646 17.683 0.054 1.00 85.62 87 SER A O 1
ATOM 673 N N . ILE A 1 88 ? 8.595 15.469 0.438 1.00 81.00 88 ILE A N 1
ATOM 674 C CA . ILE A 1 88 ? 9.559 15.447 1.545 1.00 81.00 88 ILE A CA 1
ATOM 675 C C . ILE A 1 88 ? 10.730 14.528 1.169 1.00 81.00 88 ILE A C 1
ATOM 677 O O . ILE A 1 88 ? 10.524 13.471 0.578 1.00 81.00 88 ILE A O 1
ATOM 681 N N . GLU A 1 89 ? 11.958 14.939 1.500 1.00 83.94 89 GLU A N 1
ATOM 682 C CA . GLU A 1 89 ? 13.181 14.221 1.107 1.00 83.94 89 GLU A CA 1
ATOM 683 C C . GLU A 1 89 ? 13.444 12.955 1.940 1.00 83.94 89 GLU A C 1
ATOM 685 O O . GLU A 1 89 ? 13.833 11.930 1.378 1.00 83.94 89 GLU A O 1
ATOM 690 N N . ASP A 1 90 ? 13.221 12.993 3.261 1.00 88.50 90 ASP A N 1
ATOM 691 C CA . ASP A 1 90 ? 13.402 11.818 4.123 1.00 88.50 90 ASP A CA 1
ATOM 692 C C . ASP A 1 90 ? 12.193 10.872 4.059 1.00 88.50 90 ASP A C 1
ATOM 694 O O . ASP A 1 90 ? 11.034 11.273 4.196 1.00 88.50 90 ASP A O 1
ATOM 698 N N . LEU A 1 91 ? 12.459 9.577 3.872 1.00 86.88 91 LEU A N 1
ATOM 699 C CA . LEU A 1 91 ? 11.405 8.579 3.712 1.00 86.88 91 LEU A CA 1
ATOM 700 C C . LEU A 1 91 ? 10.573 8.401 4.993 1.00 86.88 91 LEU A C 1
ATOM 702 O O . LEU A 1 91 ? 9.350 8.345 4.933 1.00 86.88 91 LEU A O 1
ATOM 706 N N . SER A 1 92 ? 11.204 8.302 6.160 1.00 87.50 92 SER A N 1
ATOM 707 C CA . SER A 1 92 ? 10.480 8.058 7.413 1.00 87.50 92 SER A CA 1
ATOM 708 C C . SER A 1 92 ? 9.614 9.263 7.786 1.00 87.50 92 SER A C 1
ATOM 710 O O . SER A 1 92 ? 8.440 9.111 8.154 1.00 87.50 92 SER A O 1
ATOM 712 N N . ASP A 1 93 ? 10.165 10.465 7.636 1.00 90.56 93 ASP A N 1
ATOM 713 C CA . ASP A 1 93 ? 9.451 11.710 7.906 1.00 90.56 93 ASP A CA 1
ATOM 714 C C . ASP A 1 93 ? 8.323 11.932 6.897 1.00 90.56 93 ASP A C 1
ATOM 716 O O . ASP A 1 93 ? 7.215 12.306 7.289 1.00 90.56 93 ASP A O 1
ATOM 720 N N . SER A 1 94 ? 8.544 11.612 5.618 1.00 93.75 94 SER A N 1
ATOM 721 C CA . SER A 1 94 ? 7.510 11.713 4.583 1.00 93.75 94 SER A CA 1
ATOM 722 C C . SER A 1 94 ? 6.334 10.769 4.843 1.00 93.75 94 SER A C 1
ATOM 724 O O . SER A 1 94 ? 5.180 11.191 4.746 1.00 93.75 94 SER A O 1
ATOM 726 N N . PHE A 1 95 ? 6.586 9.524 5.263 1.00 94.81 95 PHE A N 1
ATOM 727 C CA . PHE A 1 95 ? 5.523 8.601 5.676 1.00 94.81 95 PHE A CA 1
ATOM 728 C C . PHE A 1 95 ? 4.786 9.095 6.922 1.00 94.81 95 PHE A C 1
ATOM 730 O O . PHE A 1 95 ? 3.560 8.985 6.996 1.00 94.81 95 PHE A O 1
ATOM 737 N N . THR A 1 96 ? 5.509 9.645 7.899 1.00 93.75 96 THR A N 1
ATOM 738 C CA . THR A 1 96 ? 4.913 10.192 9.125 1.00 93.75 96 THR A CA 1
ATOM 739 C C . THR A 1 96 ? 4.007 11.383 8.807 1.00 93.75 96 THR A C 1
ATOM 741 O O . THR A 1 96 ? 2.868 11.431 9.277 1.00 93.75 96 THR A O 1
ATOM 744 N N . ALA A 1 97 ? 4.461 12.295 7.947 1.00 95.94 97 ALA A N 1
ATOM 745 C CA . ALA A 1 97 ? 3.691 13.445 7.490 1.00 95.94 97 ALA A CA 1
ATOM 746 C C . ALA A 1 97 ? 2.469 13.030 6.656 1.00 95.94 97 ALA A C 1
ATOM 748 O O . ALA A 1 97 ? 1.354 13.468 6.941 1.00 95.94 97 ALA A O 1
ATOM 749 N N . ALA A 1 98 ? 2.645 12.136 5.676 1.00 96.94 98 ALA A N 1
ATOM 750 C CA . ALA A 1 98 ? 1.549 11.618 4.856 1.00 96.94 98 ALA A CA 1
ATOM 751 C C . ALA A 1 98 ? 0.490 10.914 5.711 1.00 96.94 98 ALA A C 1
ATOM 753 O O . ALA A 1 98 ? -0.712 11.115 5.520 1.00 96.94 98 ALA A O 1
ATOM 754 N N . THR A 1 99 ? 0.927 10.156 6.718 1.00 96.25 99 THR A N 1
ATOM 755 C CA . THR A 1 99 ? 0.033 9.536 7.698 1.00 96.25 99 THR A CA 1
ATOM 756 C C . THR A 1 99 ? -0.727 10.584 8.498 1.00 96.25 99 THR A C 1
ATOM 758 O O . THR A 1 99 ? -1.941 10.473 8.623 1.00 96.25 99 THR A O 1
ATOM 761 N N . ALA A 1 100 ? -0.049 11.601 9.036 1.00 96.12 100 ALA A N 1
ATOM 762 C CA . ALA A 1 100 ? -0.693 12.636 9.841 1.00 96.12 100 ALA A CA 1
ATOM 763 C C . ALA A 1 100 ? -1.789 13.368 9.051 1.00 96.12 100 ALA A C 1
ATOM 765 O O . ALA A 1 100 ? -2.924 13.441 9.518 1.00 96.12 100 ALA A O 1
ATOM 766 N N . VAL A 1 101 ? -1.472 13.809 7.829 1.00 96.94 101 VAL A N 1
ATOM 767 C CA . VAL A 1 101 ? -2.412 14.521 6.947 1.00 96.94 101 VAL A CA 1
ATOM 768 C C . VAL A 1 101 ? -3.600 13.639 6.574 1.00 96.94 101 VAL A C 1
ATOM 770 O O . VAL A 1 101 ? -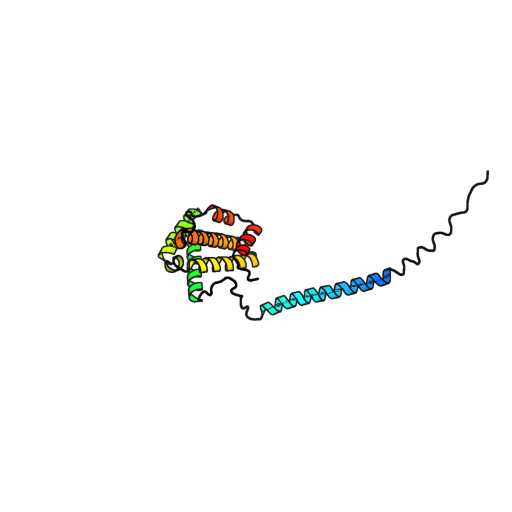4.753 14.035 6.715 1.00 96.94 101 VAL A O 1
ATOM 773 N N . THR A 1 102 ? -3.340 12.418 6.108 1.00 97.81 102 THR A N 1
ATOM 774 C CA . THR A 1 102 ? -4.422 11.551 5.624 1.00 97.81 102 THR A CA 1
ATOM 775 C C . THR A 1 102 ? -5.258 10.957 6.748 1.00 97.81 102 THR A C 1
ATOM 777 O O . THR A 1 102 ? -6.414 10.617 6.525 1.00 97.81 102 THR A O 1
ATOM 780 N N . LYS A 1 103 ? -4.720 10.813 7.961 1.00 95.75 103 LYS A N 1
ATOM 781 C CA . LYS A 1 103 ? -5.463 10.238 9.086 1.00 95.75 103 LYS A CA 1
ATOM 782 C C . LYS A 1 103 ? -6.557 11.159 9.607 1.00 95.75 103 LYS A C 1
ATOM 784 O O . LYS A 1 103 ? -7.573 10.652 10.071 1.00 95.75 103 LYS A O 1
ATOM 789 N N . GLU A 1 104 ? -6.357 12.471 9.536 1.00 94.12 104 GLU A N 1
ATOM 790 C CA . GLU A 1 104 ? -7.383 13.453 9.894 1.00 94.12 104 GLU A CA 1
ATOM 791 C C . GLU A 1 104 ? -8.527 13.464 8.870 1.00 94.12 104 GLU A C 1
ATOM 793 O O . GLU A 1 104 ? -9.695 13.441 9.247 1.00 94.12 104 GLU A O 1
ATOM 798 N N . GLU A 1 105 ? -8.191 13.424 7.579 1.00 97.06 105 GLU A N 1
ATOM 799 C CA . GLU A 1 105 ? -9.160 13.525 6.479 1.00 97.06 105 GLU A CA 1
ATOM 800 C C . GLU A 1 105 ? -9.881 12.192 6.183 1.00 97.06 105 GLU A C 1
ATOM 802 O O . GLU A 1 105 ? -11.065 12.182 5.855 1.00 97.06 105 GLU A O 1
ATOM 807 N N . TYR A 1 106 ? -9.197 11.053 6.342 1.00 97.31 106 TYR A N 1
ATOM 808 C CA . TYR A 1 106 ? -9.683 9.717 5.964 1.00 97.31 106 TYR A CA 1
ATOM 809 C C . TYR A 1 106 ? -9.755 8.762 7.165 1.00 97.31 106 TYR A C 1
ATOM 811 O O . TYR A 1 106 ? -9.287 7.620 7.111 1.00 97.31 106 TYR A O 1
ATOM 819 N N . THR A 1 107 ? -10.354 9.210 8.267 1.00 95.81 107 THR A N 1
ATOM 820 C CA . THR A 1 107 ? -10.514 8.418 9.504 1.00 95.81 107 THR A CA 1
ATOM 821 C C . THR A 1 107 ? -11.170 7.051 9.262 1.00 95.81 107 THR A C 1
ATOM 823 O O . THR A 1 107 ? -10.712 6.042 9.804 1.00 95.81 107 THR A O 1
ATOM 826 N N . ASP A 1 108 ? -12.180 6.994 8.392 1.00 94.38 108 ASP A N 1
ATOM 827 C CA . ASP A 1 108 ? -12.876 5.762 7.994 1.00 94.38 108 ASP A CA 1
ATOM 828 C C . ASP A 1 108 ? -11.968 4.764 7.263 1.00 94.38 108 ASP A C 1
ATOM 830 O O . ASP A 1 108 ? -12.102 3.546 7.404 1.00 94.38 108 ASP A O 1
ATOM 834 N N . VAL A 1 109 ? -10.998 5.263 6.489 1.00 96.62 109 VAL A N 1
ATOM 835 C CA . VAL A 1 109 ? -10.050 4.389 5.792 1.00 96.62 109 VAL A CA 1
ATOM 836 C C . VAL A 1 109 ? -9.157 3.687 6.806 1.00 96.62 109 VAL A C 1
ATOM 838 O O . VAL A 1 109 ? -9.022 2.463 6.757 1.00 96.62 109 VAL A O 1
ATOM 841 N N . TYR A 1 110 ? -8.620 4.440 7.772 1.00 95.44 110 TYR A N 1
ATOM 842 C CA . TYR A 1 110 ? -7.763 3.905 8.833 1.00 95.44 110 TYR A CA 1
ATOM 843 C C . TYR A 1 110 ? -8.474 2.938 9.782 1.00 95.44 110 TYR A C 1
ATOM 845 O O . TYR A 1 110 ? -7.801 2.112 10.403 1.00 95.44 110 TYR A O 1
ATOM 853 N N . SER A 1 111 ? -9.797 3.036 9.924 1.00 91.06 111 SER A N 1
ATOM 854 C CA . SER A 1 111 ? -10.561 2.188 10.839 1.00 91.06 111 SER A CA 1
ATOM 855 C C . SER A 1 111 ? -10.967 0.851 10.218 1.00 91.06 111 SER A C 1
ATOM 857 O O . SER A 1 111 ? -10.818 -0.170 10.889 1.00 91.06 111 SER A O 1
ATOM 859 N N . PHE A 1 112 ? -11.424 0.817 8.959 1.00 91.88 112 PHE A N 1
ATOM 860 C CA . PHE A 1 112 ? -11.914 -0.435 8.358 1.00 91.88 112 PHE A CA 1
ATOM 861 C C . PHE A 1 112 ? -11.585 -0.665 6.874 1.00 91.88 112 PHE A C 1
ATOM 863 O O . PHE A 1 112 ? -11.897 -1.743 6.372 1.00 91.88 112 PHE A O 1
ATOM 870 N N . LYS A 1 113 ? -10.928 0.264 6.157 1.00 95.19 113 LYS A N 1
ATOM 871 C CA . LYS A 1 113 ? -10.631 0.090 4.711 1.00 95.19 113 LYS A CA 1
ATOM 872 C C . LYS A 1 113 ? -9.155 -0.098 4.360 1.00 95.19 113 LYS A C 1
ATOM 874 O O . LYS A 1 113 ? -8.846 -0.311 3.190 1.00 95.19 113 LYS A O 1
ATOM 879 N N . LEU A 1 114 ? -8.233 -0.085 5.326 1.00 96.12 114 LEU A N 1
ATOM 880 C CA . LEU A 1 114 ? -6.801 -0.274 5.035 1.00 96.12 114 LEU A CA 1
ATOM 881 C C . LEU A 1 114 ? -6.489 -1.596 4.315 1.00 96.12 114 LEU A C 1
ATOM 883 O O . LEU A 1 114 ? -5.583 -1.638 3.490 1.00 96.12 114 LEU A O 1
ATOM 887 N N . GLU A 1 115 ? -7.244 -2.666 4.564 1.00 94.31 115 GLU A N 1
ATOM 888 C CA . GLU A 1 115 ? -7.078 -3.925 3.821 1.00 94.31 115 GLU A CA 1
ATOM 889 C C . GLU A 1 115 ? -7.461 -3.778 2.340 1.00 94.31 115 GLU A C 1
ATOM 891 O O . GLU A 1 115 ? -6.796 -4.338 1.469 1.00 94.31 115 GLU A O 1
ATOM 896 N N . SER A 1 116 ? -8.484 -2.969 2.038 1.00 94.19 116 SER A N 1
ATOM 897 C CA . SER A 1 116 ? -8.859 -2.629 0.659 1.00 94.19 116 SER A CA 1
ATOM 898 C C . SER A 1 116 ? -7.784 -1.778 -0.013 1.00 94.19 116 SER A C 1
ATOM 900 O O . SER A 1 116 ? -7.422 -2.052 -1.153 1.00 94.19 116 SER A O 1
ATOM 902 N N . VAL A 1 117 ? -7.209 -0.810 0.708 1.00 96.38 117 VAL A N 1
ATOM 903 C CA . VAL A 1 117 ? -6.063 -0.016 0.233 1.00 96.38 117 VAL A CA 1
ATOM 904 C C . VAL A 1 117 ? -4.880 -0.920 -0.122 1.00 96.38 117 VAL A C 1
ATOM 906 O O . VAL A 1 117 ? -4.333 -0.803 -1.215 1.00 96.38 117 VAL A O 1
ATOM 909 N N . VAL A 1 118 ? -4.507 -1.855 0.760 1.00 96.25 118 VAL A N 1
ATOM 910 C CA . VAL A 1 118 ? -3.426 -2.822 0.491 1.00 96.25 118 VAL A CA 1
ATOM 911 C C . VAL A 1 118 ? -3.740 -3.649 -0.757 1.00 96.25 118 VAL A C 1
ATOM 913 O O . VAL A 1 118 ? -2.880 -3.803 -1.618 1.00 96.25 118 VAL A O 1
ATOM 916 N N . SER A 1 119 ? -4.973 -4.139 -0.892 1.00 93.19 119 SER A N 1
ATOM 917 C CA . SER A 1 119 ? -5.401 -4.923 -2.055 1.00 93.19 119 SER A CA 1
ATOM 918 C C . SER A 1 119 ? -5.295 -4.138 -3.372 1.00 93.19 119 SER A C 1
ATOM 920 O O . SER A 1 119 ? -4.755 -4.655 -4.352 1.00 93.19 119 SER A O 1
ATOM 922 N N . ILE A 1 120 ? -5.725 -2.871 -3.379 1.00 94.25 120 ILE A N 1
ATOM 923 C CA . ILE A 1 120 ? -5.616 -1.970 -4.538 1.00 94.25 120 ILE A CA 1
ATOM 924 C C . ILE A 1 120 ? -4.148 -1.743 -4.908 1.00 94.25 120 ILE A C 1
ATOM 926 O O . ILE A 1 120 ? -3.769 -1.961 -6.055 1.00 94.25 120 ILE A O 1
ATOM 930 N N . LEU A 1 121 ? -3.298 -1.407 -3.933 1.00 97.00 121 LEU A N 1
ATOM 931 C CA . LEU A 1 121 ? -1.861 -1.212 -4.158 1.00 97.00 121 LEU A CA 1
ATOM 932 C C . LEU A 1 121 ? -1.193 -2.475 -4.727 1.00 97.00 121 LEU A C 1
ATOM 934 O O . LEU A 1 121 ? -0.349 -2.385 -5.618 1.00 97.00 121 LEU A O 1
ATOM 938 N N . LEU A 1 122 ? -1.586 -3.660 -4.248 1.00 96.12 122 LEU A N 1
ATOM 939 C CA . LEU A 1 122 ? -1.082 -4.932 -4.768 1.00 96.12 122 LEU A CA 1
ATOM 940 C C . LEU A 1 122 ? -1.513 -5.182 -6.219 1.00 96.12 122 LEU A C 1
ATOM 942 O O . LEU A 1 122 ? -0.698 -5.622 -7.035 1.00 96.12 122 LEU A O 1
ATOM 946 N N . SER A 1 123 ? -2.771 -4.882 -6.543 1.00 93.94 123 SER A N 1
ATOM 947 C CA . SER A 1 123 ? -3.316 -4.979 -7.900 1.00 93.94 123 SER A CA 1
ATOM 948 C C . SER A 1 123 ? -2.602 -4.023 -8.860 1.00 93.94 123 SER A C 1
ATOM 950 O O . SER A 1 123 ? -2.042 -4.460 -9.870 1.00 93.94 123 SER A O 1
ATOM 952 N N . ASP A 1 124 ? -2.545 -2.736 -8.521 1.00 95.25 124 ASP A N 1
ATOM 953 C CA . ASP A 1 124 ? -1.942 -1.696 -9.361 1.00 95.25 124 ASP A CA 1
ATOM 954 C C . ASP A 1 124 ? -0.437 -1.905 -9.523 1.00 95.25 124 ASP A C 1
ATOM 956 O O . ASP A 1 124 ? 0.118 -1.767 -10.615 1.00 95.25 124 ASP A O 1
ATOM 960 N N . GLY A 1 125 ? 0.230 -2.326 -8.450 1.00 96.50 125 GLY A N 1
ATOM 961 C CA . GLY A 1 125 ? 1.628 -2.723 -8.461 1.00 96.50 125 GLY A CA 1
ATOM 962 C C . GLY A 1 125 ? 1.922 -3.893 -9.392 1.00 96.50 125 GLY A C 1
ATOM 963 O O . GLY A 1 125 ? 2.868 -3.839 -10.181 1.00 96.50 125 GLY A O 1
ATOM 964 N N . THR A 1 126 ? 1.073 -4.919 -9.370 1.00 95.88 126 THR A N 1
ATOM 965 C CA . THR A 1 126 ? 1.174 -6.057 -10.292 1.00 95.88 126 THR A CA 1
ATOM 966 C C . THR A 1 126 ? 0.966 -5.612 -11.733 1.00 95.88 126 THR A C 1
ATOM 968 O O . THR A 1 126 ? 1.750 -5.977 -12.609 1.00 95.88 126 THR A O 1
ATOM 971 N N . GLN A 1 127 ? -0.038 -4.769 -11.984 1.00 95.56 127 GLN A N 1
ATOM 972 C CA . GLN A 1 127 ? -0.272 -4.204 -13.308 1.00 95.56 127 GLN A CA 1
ATOM 973 C C . GLN A 1 127 ? 0.938 -3.392 -13.794 1.00 95.56 127 GLN A C 1
ATOM 975 O O . GLN A 1 127 ? 1.325 -3.518 -14.955 1.00 95.56 127 GLN A O 1
ATOM 980 N N . CYS A 1 128 ? 1.586 -2.627 -12.910 1.00 97.06 128 CYS A N 1
ATOM 981 C CA . CYS A 1 128 ? 2.811 -1.890 -13.220 1.00 97.06 128 CYS A CA 1
ATOM 982 C C . CYS A 1 128 ? 3.962 -2.815 -13.637 1.00 97.06 128 CYS A C 1
ATOM 984 O O . CYS A 1 128 ? 4.664 -2.496 -14.595 1.00 97.06 128 CYS A O 1
ATOM 986 N N . ILE A 1 129 ? 4.134 -3.971 -12.984 1.00 96.38 129 ILE A N 1
ATOM 987 C CA . ILE A 1 129 ? 5.128 -4.980 -13.397 1.00 96.38 129 ILE A CA 1
ATOM 988 C C . ILE A 1 129 ? 4.815 -5.500 -14.800 1.00 96.38 129 ILE A C 1
ATOM 990 O O . ILE A 1 129 ? 5.711 -5.572 -15.640 1.00 96.38 129 ILE A O 1
ATOM 994 N N . LEU A 1 130 ? 3.551 -5.837 -15.073 1.00 95.00 130 LEU A N 1
ATOM 995 C CA . LEU A 1 130 ? 3.137 -6.401 -16.362 1.00 95.00 130 LEU A CA 1
ATOM 996 C C . LEU A 1 130 ? 3.381 -5.447 -17.538 1.00 95.00 130 LEU A C 1
ATOM 998 O O . LEU A 1 130 ? 3.659 -5.906 -18.642 1.00 95.00 130 LEU A O 1
ATOM 1002 N N . VAL A 1 131 ? 3.312 -4.133 -17.307 1.00 96.62 131 VAL A N 1
ATOM 1003 C CA . VAL A 1 131 ? 3.613 -3.106 -18.323 1.00 96.62 131 VAL A CA 1
ATOM 1004 C C . VAL A 1 131 ? 5.068 -2.616 -18.285 1.00 96.62 131 VAL A C 1
ATOM 1006 O O . VAL A 1 131 ? 5.420 -1.688 -19.008 1.00 96.62 131 VAL A O 1
ATOM 1009 N N . GLY A 1 132 ? 5.923 -3.206 -17.442 1.00 95.81 132 GLY A N 1
ATOM 1010 C CA . GLY A 1 132 ? 7.346 -2.868 -17.332 1.00 95.81 132 GLY A CA 1
ATOM 1011 C C . GLY A 1 132 ? 7.666 -1.597 -16.532 1.00 95.81 132 GLY A C 1
ATOM 1012 O O . GLY A 1 132 ? 8.814 -1.150 -16.523 1.00 95.81 132 GLY A O 1
ATOM 1013 N N . ASN A 1 133 ? 6.696 -1.007 -15.825 1.00 97.50 133 ASN A N 1
ATOM 1014 C CA . ASN A 1 133 ? 6.910 0.162 -14.968 1.00 97.50 133 ASN A CA 1
ATOM 1015 C C . ASN A 1 133 ? 7.369 -0.247 -13.557 1.00 97.50 133 ASN A C 1
ATOM 1017 O O . ASN A 1 133 ? 6.651 -0.114 -12.563 1.00 97.50 133 ASN A O 1
ATOM 1021 N N . ASN A 1 134 ? 8.610 -0.727 -13.470 1.00 96.69 134 ASN A N 1
ATOM 1022 C CA . ASN A 1 134 ? 9.183 -1.249 -12.226 1.00 96.69 134 ASN A CA 1
ATOM 1023 C C . ASN A 1 134 ? 9.318 -0.185 -11.125 1.00 96.69 134 ASN A C 1
ATOM 1025 O O . ASN A 1 134 ? 9.207 -0.510 -9.946 1.00 96.69 134 ASN A O 1
ATOM 1029 N N . LYS A 1 135 ? 9.528 1.090 -11.488 1.00 96.38 135 LYS A N 1
ATOM 1030 C CA . LYS A 1 135 ? 9.645 2.189 -10.516 1.00 96.38 135 LYS A CA 1
ATOM 1031 C C . LYS A 1 135 ? 8.330 2.399 -9.764 1.00 96.38 135 LYS A C 1
ATOM 1033 O O . LYS A 1 135 ? 8.333 2.463 -8.538 1.00 96.38 135 LYS A O 1
ATOM 1038 N N . LEU A 1 136 ? 7.216 2.478 -10.492 1.00 96.31 136 LEU A N 1
ATOM 1039 C CA . LEU A 1 136 ? 5.899 2.661 -9.884 1.00 96.31 136 LEU A CA 1
ATOM 1040 C C . LEU A 1 136 ? 5.440 1.394 -9.151 1.00 96.31 136 LEU A C 1
ATOM 1042 O O . LEU A 1 136 ? 4.931 1.483 -8.037 1.00 96.31 136 LEU A O 1
ATOM 1046 N N . ALA A 1 137 ? 5.727 0.214 -9.712 1.00 97.44 137 ALA A N 1
ATOM 1047 C CA . ALA A 1 137 ? 5.506 -1.053 -9.019 1.00 97.44 137 ALA A CA 1
ATOM 1048 C C . ALA A 1 137 ? 6.245 -1.110 -7.675 1.00 97.44 137 ALA A C 1
ATOM 1050 O O . ALA A 1 137 ? 5.716 -1.623 -6.693 1.00 97.44 137 ALA A O 1
ATOM 1051 N N . ARG A 1 138 ? 7.460 -0.565 -7.593 1.00 97.44 138 ARG A N 1
ATOM 1052 C CA . ARG A 1 138 ? 8.196 -0.510 -6.332 1.00 97.44 138 ARG A CA 1
ATOM 1053 C C . ARG A 1 138 ? 7.531 0.416 -5.318 1.00 97.44 138 ARG A C 1
ATOM 1055 O O . ARG A 1 138 ? 7.348 0.011 -4.175 1.00 97.44 138 ARG A O 1
ATOM 1062 N N . LEU A 1 139 ? 7.107 1.610 -5.740 1.00 96.81 139 LEU A N 1
ATOM 1063 C CA . LEU A 1 139 ? 6.372 2.539 -4.876 1.00 96.81 139 LEU A CA 1
ATOM 1064 C C . LEU A 1 139 ? 5.116 1.879 -4.287 1.00 96.81 139 LEU A C 1
ATOM 1066 O O . LEU A 1 139 ? 4.915 1.923 -3.075 1.00 96.81 139 LEU A O 1
ATOM 1070 N N . TYR A 1 140 ? 4.311 1.207 -5.114 1.00 97.94 140 TYR A N 1
ATOM 1071 C CA . TYR A 1 140 ? 3.114 0.515 -4.635 1.00 97.94 140 TYR A CA 1
ATOM 1072 C C . TYR A 1 140 ? 3.426 -0.631 -3.662 1.00 97.94 140 TYR A C 1
ATOM 1074 O O . TYR A 1 140 ? 2.709 -0.790 -2.675 1.00 97.94 140 TYR A O 1
ATOM 1082 N N . ALA A 1 141 ? 4.528 -1.365 -3.853 1.00 97.88 141 ALA A N 1
ATOM 1083 C CA . ALA A 1 141 ? 4.952 -2.411 -2.919 1.00 97.88 141 ALA A CA 1
ATOM 1084 C C . ALA A 1 141 ? 5.377 -1.833 -1.561 1.00 97.88 141 ALA A C 1
ATOM 1086 O O . ALA A 1 141 ? 5.008 -2.369 -0.516 1.00 97.88 141 ALA A O 1
ATOM 1087 N N . VAL A 1 142 ? 6.123 -0.724 -1.567 1.00 97.62 142 VAL A N 1
ATOM 1088 C CA . VAL A 1 142 ? 6.546 -0.013 -0.350 1.00 97.62 142 VAL A CA 1
ATOM 1089 C C . VAL A 1 142 ? 5.321 0.488 0.423 1.00 97.62 142 VAL A C 1
ATOM 1091 O O . VAL A 1 142 ? 5.225 0.258 1.629 1.00 97.62 142 VAL A O 1
ATOM 1094 N N . LEU A 1 143 ? 4.349 1.101 -0.263 1.00 97.94 143 LEU A N 1
ATOM 1095 C CA . LEU A 1 143 ? 3.095 1.559 0.346 1.00 97.94 143 LEU A CA 1
ATOM 1096 C C . LEU A 1 143 ? 2.268 0.397 0.911 1.00 97.94 143 LEU A C 1
ATOM 1098 O O . LEU A 1 143 ? 1.808 0.469 2.050 1.00 97.94 143 LEU A O 1
ATOM 1102 N N . ALA A 1 144 ? 2.111 -0.694 0.154 1.00 97.69 144 ALA A N 1
ATOM 1103 C CA . ALA A 1 144 ? 1.389 -1.876 0.618 1.00 97.69 144 ALA A CA 1
ATOM 1104 C C . ALA A 1 144 ? 2.052 -2.460 1.874 1.00 97.69 144 ALA A C 1
ATOM 1106 O O . ALA A 1 144 ? 1.378 -2.702 2.874 1.00 97.69 144 ALA A O 1
ATOM 1107 N N . CYS A 1 145 ? 3.382 -2.595 1.874 1.00 97.56 145 CYS A N 1
ATOM 1108 C CA . CYS A 1 145 ? 4.142 -3.061 3.031 1.00 97.56 145 CYS A CA 1
ATOM 1109 C C . CYS A 1 145 ? 3.987 -2.127 4.238 1.00 97.56 145 CYS A C 1
ATOM 1111 O O . CYS A 1 145 ? 3.865 -2.599 5.370 1.00 97.56 145 CYS A O 1
ATOM 1113 N N . HIS A 1 146 ? 3.971 -0.811 4.012 1.00 97.06 146 HIS A N 1
ATOM 1114 C CA . HIS A 1 146 ? 3.753 0.162 5.075 1.00 97.06 146 HIS A CA 1
ATOM 1115 C C . HIS A 1 146 ? 2.380 -0.030 5.733 1.00 97.06 146 HIS A C 1
ATOM 1117 O O . HIS A 1 146 ? 2.294 -0.153 6.957 1.00 97.06 146 HIS A O 1
ATOM 1123 N N . PHE A 1 147 ? 1.309 -0.123 4.940 1.00 97.69 147 PHE A N 1
ATOM 1124 C CA . PHE A 1 147 ? -0.037 -0.314 5.480 1.00 97.69 147 PHE A CA 1
ATOM 1125 C C . PHE A 1 147 ? -0.244 -1.705 6.097 1.00 97.69 147 PHE A C 1
ATOM 1127 O O . PHE A 1 147 ? -0.937 -1.811 7.105 1.00 97.69 147 PHE A O 1
ATOM 1134 N N . GLU A 1 148 ? 0.406 -2.758 5.594 1.00 97.19 148 GLU A N 1
ATOM 1135 C CA . GLU A 1 148 ? 0.431 -4.077 6.248 1.00 97.19 148 GLU A CA 1
ATOM 1136 C C . GLU A 1 148 ? 1.036 -4.006 7.660 1.00 97.19 148 GLU A C 1
ATOM 1138 O O . GLU A 1 148 ? 0.475 -4.548 8.619 1.00 97.19 148 GLU A O 1
ATOM 1143 N N . GLU A 1 149 ? 2.179 -3.329 7.810 1.00 96.81 149 GLU A N 1
ATOM 1144 C CA . GLU A 1 149 ? 2.810 -3.124 9.116 1.00 96.81 149 GLU A CA 1
ATOM 1145 C C . GLU A 1 149 ? 1.955 -2.206 10.009 1.00 96.81 149 GLU A C 1
ATOM 1147 O O . GLU A 1 149 ? 1.807 -2.479 11.203 1.00 96.81 149 GLU A O 1
ATOM 1152 N N . TRP A 1 150 ? 1.293 -1.188 9.446 1.00 96.00 150 TRP A N 1
ATOM 1153 C CA . TRP A 1 150 ? 0.352 -0.340 10.184 1.00 96.00 150 TRP A CA 1
ATOM 1154 C C . TRP A 1 150 ? -0.835 -1.139 10.726 1.00 96.00 150 TRP A C 1
ATOM 1156 O O . TRP A 1 150 ? -1.150 -1.048 11.914 1.00 96.00 150 TRP A O 1
ATOM 1166 N N . ILE A 1 151 ? -1.473 -1.961 9.887 1.00 96.56 151 ILE A N 1
ATOM 1167 C CA . ILE A 1 151 ? -2.567 -2.849 10.292 1.00 96.56 151 ILE A CA 1
ATOM 1168 C C . ILE A 1 151 ? -2.089 -3.773 11.417 1.00 96.56 151 ILE A C 1
ATOM 1170 O O . ILE A 1 151 ? -2.761 -3.894 12.441 1.00 96.56 151 ILE A O 1
ATOM 1174 N N . ALA A 1 152 ? -0.913 -4.391 11.277 1.00 97.00 152 ALA A N 1
ATOM 1175 C CA . ALA A 1 152 ? -0.382 -5.313 12.277 1.00 97.00 152 ALA A CA 1
ATOM 1176 C C . ALA A 1 152 ? -0.091 -4.639 13.632 1.00 97.00 152 ALA A C 1
ATOM 1178 O O . ALA A 1 152 ? -0.366 -5.228 14.677 1.00 97.00 152 ALA A O 1
ATOM 1179 N N . VAL A 1 153 ? 0.448 -3.417 13.631 1.00 96.38 153 VAL A N 1
ATOM 1180 C CA . VAL A 1 153 ? 0.864 -2.713 14.857 1.00 96.38 153 VAL A CA 1
ATOM 1181 C C . VAL A 1 153 ? -0.284 -1.931 15.495 1.00 96.38 153 VAL A C 1
ATOM 1183 O O . VAL A 1 153 ? -0.488 -2.001 16.705 1.00 96.38 153 VAL A O 1
ATOM 1186 N N . LYS A 1 154 ? -1.034 -1.157 14.704 1.00 95.44 154 LYS A N 1
ATOM 1187 C CA . LYS A 1 154 ? -2.013 -0.184 15.213 1.00 95.44 154 LYS A CA 1
ATOM 1188 C C . LYS A 1 154 ? -3.435 -0.726 15.262 1.00 95.44 154 LYS A C 1
ATOM 1190 O O . LYS A 1 154 ? -4.143 -0.421 16.217 1.00 95.44 154 LYS A O 1
ATOM 1195 N N . VAL A 1 155 ? -3.839 -1.518 14.269 1.00 94.19 155 VAL A N 1
ATOM 1196 C CA . VAL A 1 155 ? -5.219 -2.023 14.165 1.00 94.19 155 VAL A CA 1
ATOM 1197 C C . VAL A 1 155 ? -5.360 -3.337 14.927 1.00 94.19 155 VAL A C 1
ATOM 1199 O O . VAL A 1 155 ? -6.102 -3.423 15.900 1.00 94.19 155 VAL A O 1
ATOM 1202 N N . ARG A 1 156 ? -4.596 -4.357 14.527 1.00 95.50 156 ARG A N 1
ATOM 1203 C CA . ARG A 1 156 ? -4.690 -5.715 15.079 1.00 95.50 156 ARG A CA 1
ATOM 1204 C C . ARG A 1 156 ? -3.847 -5.920 16.336 1.00 95.50 156 ARG A C 1
ATOM 1206 O O . ARG A 1 156 ? -4.091 -6.869 17.072 1.00 95.50 156 ARG A O 1
ATOM 1213 N N . LYS A 1 157 ? -2.854 -5.053 16.577 1.00 96.19 157 LYS A N 1
ATOM 1214 C CA . LYS A 1 157 ? -1.902 -5.139 17.704 1.00 96.19 157 LYS A CA 1
ATOM 1215 C C . LYS A 1 157 ? -1.203 -6.505 17.806 1.00 96.19 157 LYS A C 1
ATOM 1217 O O . LYS A 1 157 ? -0.845 -6.954 18.889 1.00 96.19 157 LYS A O 1
ATOM 1222 N N . THR A 1 158 ? -0.992 -7.168 16.669 1.00 97.31 158 THR A N 1
ATOM 1223 C CA . THR A 1 158 ? -0.295 -8.461 16.575 1.00 97.31 158 THR A CA 1
ATOM 1224 C C . THR A 1 158 ? 1.223 -8.304 16.574 1.00 97.31 158 THR A C 1
ATOM 1226 O O . THR A 1 158 ? 1.945 -9.290 16.692 1.00 97.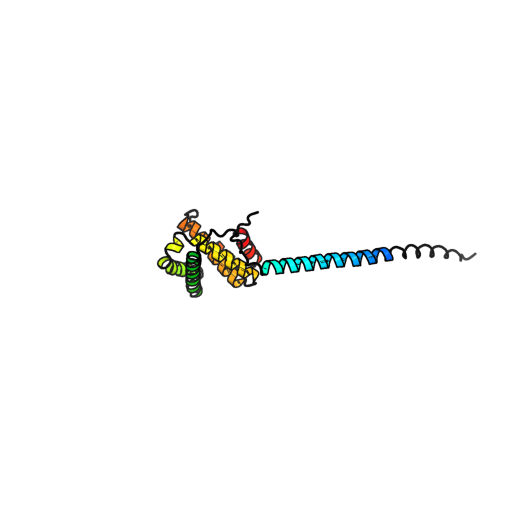31 158 THR A O 1
ATOM 1229 N N . LYS A 1 159 ? 1.724 -7.076 16.399 1.00 96.88 159 LYS A N 1
ATOM 1230 C CA . LYS A 1 159 ? 3.146 -6.730 16.482 1.00 96.88 159 LYS A CA 1
ATOM 1231 C C . LYS A 1 159 ? 3.341 -5.524 17.402 1.00 96.88 159 LYS A C 1
ATOM 1233 O O . LYS A 1 159 ? 2.523 -4.607 17.355 1.00 96.88 159 LYS A O 1
ATOM 1238 N N . PRO A 1 160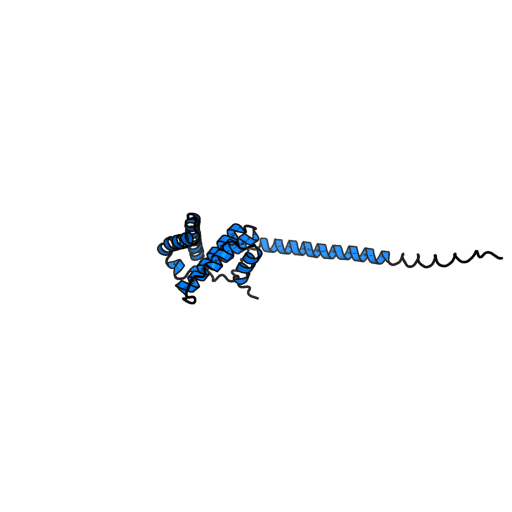 ? 4.433 -5.478 18.185 1.00 96.00 160 PRO A N 1
ATOM 1239 C CA . PRO A 1 160 ? 4.687 -4.361 19.090 1.00 96.00 160 PRO A CA 1
ATOM 1240 C C . PRO A 1 160 ? 5.264 -3.130 18.376 1.00 96.00 160 PRO A C 1
ATOM 1242 O O . PRO A 1 160 ? 5.019 -2.006 18.805 1.00 96.00 160 PRO A O 1
ATOM 1245 N N . ILE A 1 161 ? 6.045 -3.328 17.307 1.00 95.38 161 ILE A N 1
ATOM 1246 C CA . ILE A 1 161 ? 6.837 -2.273 16.659 1.00 95.38 161 ILE A CA 1
ATOM 1247 C C . ILE A 1 161 ? 6.720 -2.387 15.138 1.00 95.38 161 ILE A C 1
ATOM 1249 O O . ILE A 1 161 ? 6.587 -3.481 14.587 1.00 95.38 161 ILE A O 1
ATOM 1253 N N . PHE A 1 162 ? 6.775 -1.233 14.478 1.00 94.62 162 PHE A N 1
ATOM 1254 C CA . PHE A 1 162 ? 6.773 -1.095 13.030 1.00 94.62 162 PHE A CA 1
ATOM 1255 C C . PHE A 1 162 ? 8.132 -1.488 12.429 1.00 94.62 162 PHE A C 1
ATOM 1257 O O . PHE A 1 162 ? 9.168 -0.942 12.807 1.00 94.62 162 PHE A O 1
ATOM 1264 N N . SER A 1 163 ? 8.143 -2.426 11.480 1.00 95.00 163 SER A N 1
ATOM 1265 C CA . SER A 1 163 ? 9.380 -2.947 10.881 1.00 95.00 163 SER A CA 1
ATOM 1266 C C . SER A 1 163 ? 9.829 -2.126 9.667 1.00 95.00 163 SER A C 1
ATOM 1268 O O . SER A 1 163 ? 9.688 -2.576 8.530 1.00 95.00 163 SER A O 1
ATOM 1270 N N . TRP A 1 164 ? 10.419 -0.950 9.895 1.00 93.25 164 TRP A N 1
ATOM 1271 C CA . TRP A 1 164 ? 10.923 -0.079 8.818 1.00 93.25 164 TRP A CA 1
ATOM 1272 C C . TRP A 1 164 ? 11.924 -0.756 7.880 1.00 93.25 164 TRP A C 1
ATOM 1274 O O . TRP A 1 164 ? 11.921 -0.480 6.685 1.00 93.25 164 TRP A O 1
ATOM 1284 N N . SER A 1 165 ? 12.719 -1.701 8.385 1.00 94.56 165 SER A N 1
ATOM 1285 C CA . SER A 1 165 ? 13.666 -2.478 7.577 1.00 94.56 165 SER A CA 1
ATOM 1286 C C . SER A 1 165 ? 13.026 -3.128 6.346 1.00 94.56 165 SER A C 1
ATOM 1288 O O . SER A 1 165 ? 13.617 -3.093 5.275 1.00 94.56 165 SER A O 1
ATOM 1290 N N . LYS A 1 166 ? 11.797 -3.647 6.461 1.00 94.31 166 LYS A N 1
ATOM 1291 C CA . LYS A 1 166 ? 11.081 -4.268 5.333 1.00 94.31 166 LYS A CA 1
ATOM 1292 C C . LYS A 1 166 ? 10.650 -3.251 4.283 1.00 94.31 166 LYS A C 1
ATOM 1294 O O . LYS A 1 166 ? 10.622 -3.558 3.098 1.00 94.31 166 LYS A O 1
ATOM 1299 N N . VAL A 1 167 ? 10.287 -2.051 4.733 1.00 94.56 167 VAL A N 1
ATOM 1300 C CA . VAL A 1 167 ? 9.889 -0.947 3.856 1.00 94.56 167 VAL A CA 1
ATOM 1301 C C . VAL A 1 167 ? 11.105 -0.476 3.053 1.00 94.56 167 VAL A C 1
ATOM 1303 O O . VAL A 1 167 ? 11.010 -0.346 1.836 1.00 94.56 167 VAL A O 1
ATOM 1306 N N . TYR A 1 168 ? 12.261 -0.315 3.708 1.00 93.50 168 TYR A N 1
ATOM 1307 C CA . TYR A 1 168 ? 13.520 0.042 3.043 1.00 93.50 168 TYR A CA 1
ATOM 1308 C C . TYR A 1 168 ? 14.027 -1.050 2.095 1.00 93.50 168 TYR A C 1
ATOM 1310 O O . TYR A 1 168 ? 14.426 -0.738 0.978 1.00 93.50 168 TYR A O 1
ATOM 1318 N N . GLU A 1 169 ? 13.947 -2.326 2.482 1.00 95.00 169 GLU A N 1
ATOM 1319 C CA . GLU A 1 169 ? 14.336 -3.448 1.615 1.00 95.00 169 GLU A CA 1
ATOM 1320 C C . GLU A 1 169 ? 13.571 -3.427 0.282 1.00 95.00 169 GLU A C 1
ATOM 1322 O O . GLU A 1 169 ? 14.138 -3.688 -0.779 1.00 95.00 169 GLU A O 1
ATOM 1327 N N . LEU A 1 170 ? 12.287 -3.054 0.310 1.00 95.75 170 LEU A N 1
ATOM 1328 C CA . LEU A 1 170 ? 11.487 -2.936 -0.904 1.00 95.75 170 LEU A CA 1
ATOM 1329 C C . LEU A 1 170 ? 11.849 -1.718 -1.750 1.00 95.75 170 LEU A C 1
ATOM 1331 O O . LEU A 1 170 ? 11.693 -1.808 -2.966 1.00 95.75 170 LEU A O 1
ATOM 1335 N N . LEU A 1 171 ? 12.344 -0.625 -1.165 1.00 93.00 171 LEU A N 1
ATOM 1336 C CA . LEU A 1 171 ? 12.685 0.609 -1.886 1.00 93.00 171 LEU A CA 1
ATOM 1337 C C . LEU A 1 171 ? 13.884 0.449 -2.833 1.00 93.00 171 LEU A C 1
ATOM 1339 O O . LEU A 1 171 ? 13.905 1.068 -3.900 1.00 93.00 171 LEU A O 1
ATOM 1343 N N . ASP A 1 172 ? 14.809 -0.444 -2.494 1.00 92.62 172 ASP A N 1
ATOM 1344 C CA . ASP A 1 172 ? 15.989 -0.759 -3.310 1.00 92.62 172 ASP A CA 1
ATOM 1345 C C . ASP A 1 172 ? 15.917 -2.156 -3.947 1.00 92.62 172 ASP A C 1
ATOM 1347 O O . ASP A 1 172 ? 16.884 -2.646 -4.529 1.00 92.62 172 ASP A O 1
ATOM 1351 N N . SER A 1 173 ? 14.750 -2.801 -3.876 1.00 95.62 173 SER A N 1
ATOM 1352 C CA . SER A 1 173 ? 14.568 -4.167 -4.363 1.00 95.62 173 SER A CA 1
ATOM 1353 C C . SER A 1 173 ? 14.791 -4.313 -5.873 1.00 95.62 173 SER A C 1
ATOM 1355 O O . SER A 1 173 ? 14.354 -3.492 -6.697 1.00 95.62 173 SER A O 1
ATOM 1357 N N . ASP A 1 174 ? 15.432 -5.423 -6.245 1.00 96.75 174 ASP A N 1
ATOM 1358 C CA . ASP A 1 174 ? 15.470 -5.890 -7.626 1.00 96.75 174 ASP A CA 1
ATOM 1359 C C . ASP A 1 174 ? 14.102 -6.431 -8.080 1.00 96.75 174 ASP A C 1
ATOM 1361 O O . ASP A 1 174 ? 13.176 -6.654 -7.292 1.00 96.75 174 ASP A O 1
ATOM 1365 N N . ILE A 1 175 ? 13.959 -6.647 -9.390 1.00 96.44 175 ILE A N 1
ATOM 1366 C CA . ILE A 1 175 ? 12.694 -7.105 -9.973 1.00 96.44 175 ILE A CA 1
ATOM 1367 C C . ILE A 1 175 ? 12.273 -8.488 -9.459 1.00 96.44 175 ILE A C 1
ATOM 1369 O O . ILE A 1 175 ? 11.080 -8.755 -9.331 1.00 96.44 175 ILE A O 1
ATOM 1373 N N . HIS A 1 176 ? 13.221 -9.366 -9.126 1.00 96.88 176 HIS A N 1
ATOM 1374 C CA . HIS A 1 176 ? 12.915 -10.709 -8.634 1.00 96.88 176 HIS A CA 1
ATOM 1375 C C . HIS A 1 176 ? 12.321 -10.663 -7.225 1.00 96.88 176 HIS A C 1
ATOM 1377 O O . HIS A 1 176 ? 11.324 -11.335 -6.945 1.00 96.88 176 HIS A O 1
ATOM 1383 N N . THR A 1 177 ? 12.890 -9.829 -6.361 1.00 96.62 177 THR A N 1
ATOM 1384 C CA . THR A 1 177 ? 12.406 -9.550 -5.009 1.00 96.62 177 THR A CA 1
ATOM 1385 C C . THR A 1 177 ? 11.027 -8.907 -5.064 1.00 96.62 177 THR A C 1
ATOM 1387 O O . THR A 1 177 ? 10.114 -9.349 -4.364 1.00 96.62 177 THR A O 1
ATOM 1390 N N . LEU A 1 178 ? 10.835 -7.943 -5.968 1.00 96.38 178 LEU A N 1
ATOM 1391 C CA . LEU A 1 178 ? 9.552 -7.281 -6.174 1.00 96.38 178 LEU A CA 1
ATOM 1392 C C . LEU A 1 178 ? 8.468 -8.267 -6.646 1.00 96.38 178 LEU A C 1
ATOM 1394 O O . LEU A 1 178 ? 7.402 -8.358 -6.040 1.00 96.38 178 LEU A O 1
ATOM 1398 N N . VAL A 1 179 ? 8.748 -9.082 -7.667 1.00 96.31 179 VAL A N 1
ATOM 1399 C CA . VAL A 1 179 ? 7.819 -10.122 -8.149 1.00 96.31 179 VAL A CA 1
ATOM 1400 C C . VAL A 1 179 ? 7.505 -11.140 -7.047 1.00 96.31 179 VAL A C 1
ATOM 1402 O O . VAL A 1 179 ? 6.351 -11.539 -6.883 1.00 96.31 179 VAL A O 1
ATOM 1405 N N . SER A 1 180 ? 8.504 -11.539 -6.255 1.00 96.50 180 SER A N 1
ATOM 1406 C CA . SER A 1 180 ? 8.323 -12.430 -5.102 1.00 96.50 180 SER A CA 1
ATOM 1407 C C . SER A 1 180 ? 7.410 -11.812 -4.037 1.00 96.50 180 SER A C 1
ATOM 1409 O O . SER A 1 180 ? 6.542 -12.504 -3.498 1.00 96.50 180 SER A O 1
ATOM 1411 N N . TYR A 1 181 ? 7.554 -10.509 -3.767 1.00 96.75 181 TYR A N 1
ATOM 1412 C CA . TYR A 1 181 ? 6.703 -9.766 -2.838 1.00 96.75 181 TYR A CA 1
ATOM 1413 C C . TYR A 1 181 ? 5.227 -9.812 -3.254 1.00 96.75 181 TYR A C 1
ATOM 1415 O O . TYR A 1 181 ? 4.391 -10.204 -2.433 1.00 96.75 181 TYR A O 1
ATOM 1423 N N . TYR A 1 182 ? 4.921 -9.479 -4.516 1.00 95.81 182 TYR A N 1
ATO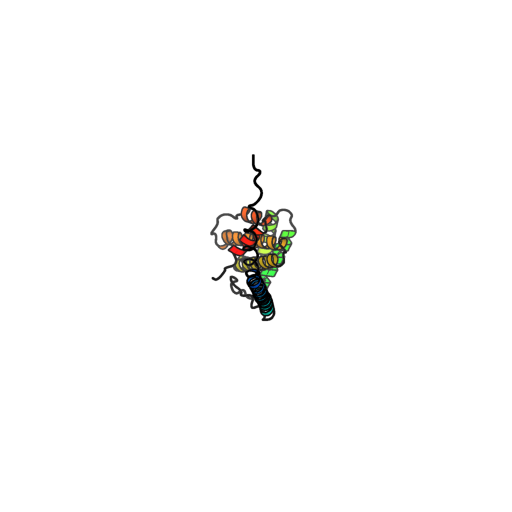M 1424 C CA . TYR A 1 182 ? 3.551 -9.497 -5.045 1.00 95.81 182 TYR A CA 1
ATOM 1425 C C . TYR A 1 182 ? 2.978 -10.913 -5.092 1.00 95.81 182 TYR A C 1
ATOM 1427 O O . TYR A 1 182 ? 1.882 -11.160 -4.591 1.00 95.81 182 TYR A O 1
ATOM 1435 N N . ARG A 1 183 ? 3.744 -11.882 -5.609 1.00 94.12 183 ARG A N 1
ATOM 1436 C CA . ARG A 1 183 ? 3.294 -13.275 -5.742 1.00 94.12 183 ARG A CA 1
ATOM 1437 C C . ARG A 1 183 ? 2.868 -13.895 -4.409 1.00 94.12 183 ARG A C 1
ATOM 1439 O O . ARG A 1 183 ? 1.933 -14.684 -4.387 1.00 94.12 183 ARG A O 1
ATOM 1446 N N . LYS A 1 184 ? 3.539 -13.558 -3.303 1.00 94.25 184 LYS A N 1
ATOM 1447 C CA . LYS A 1 184 ? 3.203 -14.079 -1.964 1.00 94.25 184 LYS A CA 1
ATOM 1448 C C . LYS A 1 184 ? 1.899 -13.513 -1.391 1.00 94.25 184 LYS A C 1
ATOM 1450 O O . LYS A 1 184 ? 1.399 -14.064 -0.416 1.00 94.25 184 LYS A O 1
ATOM 1455 N N . ARG A 1 185 ? 1.388 -12.411 -1.944 1.00 92.25 185 ARG A N 1
ATOM 1456 C CA . ARG A 1 185 ? 0.253 -11.650 -1.395 1.00 92.25 185 ARG A CA 1
ATOM 1457 C C . ARG A 1 185 ? -1.000 -11.707 -2.246 1.00 92.25 185 ARG A C 1
ATOM 1459 O O . ARG A 1 185 ? -2.066 -11.366 -1.752 1.00 92.25 185 ARG A O 1
ATOM 1466 N N . ILE A 1 186 ? -0.881 -12.152 -3.491 1.00 82.19 186 ILE A N 1
ATOM 1467 C CA . ILE A 1 186 ? -2.025 -12.435 -4.349 1.00 82.19 186 ILE A CA 1
ATOM 1468 C C . ILE A 1 186 ? -2.433 -13.887 -4.079 1.00 82.19 186 ILE A C 1
ATOM 1470 O O . ILE A 1 186 ? -1.668 -14.798 -4.410 1.00 82.19 186 ILE A O 1
ATOM 1474 N N . PRO A 1 187 ? -3.600 -14.134 -3.461 1.00 69.19 187 PRO A N 1
ATOM 1475 C CA . PRO A 1 187 ? -4.091 -15.482 -3.230 1.00 69.19 187 PRO A CA 1
ATOM 1476 C C . PRO A 1 187 ? -4.280 -16.193 -4.570 1.00 69.19 187 PRO A C 1
ATOM 1478 O O . PRO A 1 187 ? -5.120 -15.811 -5.384 1.00 69.19 187 PRO A O 1
ATOM 1481 N N . VAL A 1 188 ? -3.501 -17.245 -4.799 1.00 62.72 188 VAL A N 1
ATOM 1482 C CA . VAL A 1 188 ? -3.788 -18.226 -5.845 1.00 62.72 188 VAL A CA 1
ATOM 1483 C C . VAL A 1 188 ? -4.758 -19.226 -5.233 1.00 62.72 188 VAL A C 1
ATOM 1485 O O . VAL A 1 188 ? -4.361 -20.057 -4.420 1.00 62.72 188 VAL A O 1
ATOM 1488 N N . HIS A 1 189 ? -6.041 -19.116 -5.573 1.00 51.75 189 HIS A N 1
ATOM 1489 C CA . HIS A 1 189 ? -6.962 -20.228 -5.370 1.00 51.75 189 HIS A CA 1
ATOM 1490 C C . HIS A 1 189 ? -6.530 -21.335 -6.341 1.00 51.75 189 HIS A C 1
ATOM 1492 O O . HIS A 1 189 ? -6.634 -21.158 -7.555 1.00 51.75 189 HIS A O 1
ATOM 1498 N N . ALA A 1 190 ? -5.940 -22.400 -5.798 1.00 37.56 190 ALA A N 1
ATOM 1499 C CA . ALA A 1 190 ? -5.640 -23.634 -6.518 1.00 37.56 190 ALA A CA 1
ATOM 1500 C C . ALA A 1 190 ? -6.852 -24.568 -6.480 1.00 37.56 190 ALA A C 1
ATOM 1502 O O . ALA A 1 190 ? -7.536 -24.579 -5.429 1.00 37.56 190 ALA A O 1
#

Foldseek 3Di:
DDDDDDDDPDDPPPPVVVVVVPVVVVVVVVVVVVVVVVVVVVVVVVVVVVCVPPPNPVPCQQQDDDPPVLLVLLVVLVVQLVVQLVVDDDNVVSNVRSCVVSCVVCVVCLAPVLSNNLSVLLVVLVVCVVVVNPQSNLVSLLVSLQSVQCCCCPPVNVDPDRDVVVSVCSNPDDPVVSVVSSVVNRDDPD

Radius of gyration: 32.19 Å; chains: 1; bounding box: 83×78×74 Å

Sequence (190 aa):
MPSRKKAKGRARRAVKEAKAKKEEDSHTVVAAADQRQEGSLEAQMQRHQINAITEKKCCLHGIAPVSPSDVKICNDFIHKFIAVLTSIEDLSDSFTAATAVTKEEYTDVYSFKLESVVSILLSDGTQCILVGNNKLARLYAVLACHFEEWIAVKVRKTKPIFSWSKVYELLDSDIHTLVSYYRKRIPVHA

pLDDT: mean 79.03, std 21.41, range [37.56, 98.38]